Protein AF-A0A950NDI2-F1 (afdb_monomer_lite)

Radius of gyration: 28.46 Å; chains: 1; bounding box: 68×50×69 Å

Sequence (224 aa):
MPKLCHARAPTDPIEAAQIRNLAQSHHAPYDCKQRAQMIALSWEGLRTGEIACHLRCHPQTVRERLERFRTEGLDALTNRPGAGREARLTERERSQFIGLVVQTPPGRPVRQADGQLAAGGKLTLISDNLSSHKSRPIQAWLAKHPRVQQLFIPVKAAWLNLMELWWRLLRREAFAGQSFADTDEVSHAAADGTRRLNARAKPWVWGRPARTPRKRRRTFVYRL

Structure (mmCIF, N/CA/C/O backbone):
data_AF-A0A950NDI2-F1
#
_entry.id   AF-A0A950NDI2-F1
#
loop_
_atom_site.group_PDB
_atom_site.id
_atom_site.type_symbol
_atom_site.label_atom_id
_atom_site.label_alt_id
_atom_site.label_comp_id
_atom_site.label_asym_id
_atom_site.label_entity_id
_atom_site.label_seq_id
_atom_site.pdbx_PDB_ins_code
_atom_site.Cartn_x
_atom_site.Cartn_y
_atom_site.Cartn_z
_atom_site.occupancy
_atom_site.B_iso_or_equiv
_atom_site.auth_seq_id
_atom_site.auth_comp_id
_atom_site.auth_asym_id
_atom_site.auth_atom_id
_atom_site.pdbx_PDB_model_num
ATOM 1 N N . MET A 1 1 ? 9.486 16.082 -26.000 1.00 52.62 1 MET A N 1
ATOM 2 C CA . MET A 1 1 ? 9.338 14.620 -26.185 1.00 52.62 1 MET A CA 1
ATOM 3 C C . MET A 1 1 ? 10.404 14.135 -27.152 1.00 52.62 1 MET A C 1
ATOM 5 O O . MET A 1 1 ? 10.604 14.826 -28.149 1.00 52.62 1 MET A O 1
ATOM 9 N N . PRO A 1 2 ? 11.100 13.019 -26.881 1.00 59.75 2 PRO A N 1
ATOM 10 C CA . PRO A 1 2 ? 12.114 12.513 -27.801 1.00 59.75 2 PRO A CA 1
ATOM 11 C C . PRO A 1 2 ? 11.463 12.086 -29.128 1.00 59.75 2 PRO A C 1
ATOM 13 O O . PRO A 1 2 ? 10.516 11.301 -29.141 1.00 59.75 2 PRO A O 1
ATOM 16 N N . LYS A 1 3 ? 11.952 12.647 -30.244 1.00 64.75 3 LYS A N 1
ATOM 17 C CA . LYS A 1 3 ? 11.502 12.372 -31.627 1.00 64.75 3 LYS A CA 1
ATOM 18 C C . LYS A 1 3 ? 12.257 11.197 -32.274 1.00 64.75 3 LYS A C 1
ATOM 20 O O . LYS A 1 3 ? 12.258 11.056 -33.494 1.00 64.75 3 LYS A O 1
ATOM 25 N N . LEU A 1 4 ? 12.955 10.386 -31.484 1.00 63.34 4 LEU A N 1
ATOM 26 C CA . LEU A 1 4 ? 13.823 9.339 -32.009 1.00 63.34 4 LEU A CA 1
ATOM 27 C C . LEU A 1 4 ? 13.017 8.123 -32.476 1.00 63.34 4 LEU A C 1
ATOM 29 O O . LEU A 1 4 ? 12.145 7.623 -31.766 1.00 63.34 4 LEU A O 1
ATOM 33 N N . CYS A 1 5 ? 13.314 7.687 -33.701 1.00 72.31 5 CYS A N 1
ATOM 34 C CA . CYS A 1 5 ? 12.621 6.598 -34.388 1.00 72.31 5 CYS A CA 1
ATOM 35 C C . CYS A 1 5 ? 13.377 5.259 -34.297 1.00 72.31 5 CYS A C 1
ATOM 37 O O . CYS A 1 5 ? 12.742 4.217 -34.445 1.00 72.31 5 CYS A O 1
ATOM 39 N N . HIS A 1 6 ? 14.689 5.285 -34.008 1.00 84.06 6 HIS A N 1
ATOM 40 C CA . HIS A 1 6 ? 15.571 4.109 -34.002 1.00 84.06 6 HIS A CA 1
ATOM 41 C C . HIS A 1 6 ? 16.625 4.152 -32.879 1.00 84.06 6 HIS A C 1
ATOM 43 O O . HIS A 1 6 ? 17.000 5.231 -32.413 1.00 84.06 6 HIS A 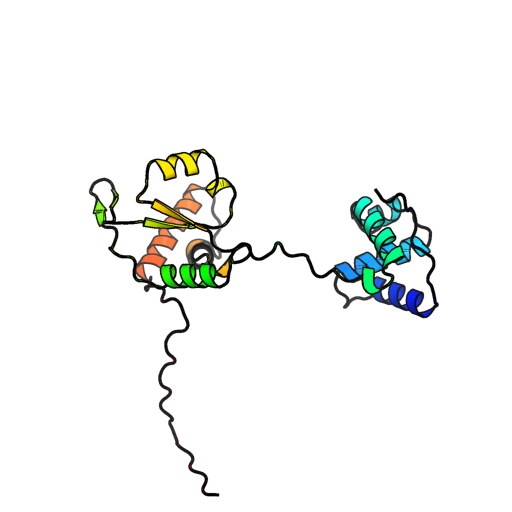O 1
ATOM 49 N N . ALA A 1 7 ? 17.108 2.979 -32.455 1.00 89.31 7 ALA A N 1
ATOM 50 C CA . ALA A 1 7 ? 18.275 2.830 -31.586 1.00 89.31 7 ALA A CA 1
ATOM 51 C C . ALA A 1 7 ? 19.547 3.344 -32.281 1.00 89.31 7 ALA A C 1
ATOM 53 O O . ALA A 1 7 ? 19.678 3.248 -33.501 1.00 89.31 7 ALA A O 1
ATOM 54 N N . ARG A 1 8 ? 20.524 3.830 -31.502 1.00 91.94 8 ARG A N 1
ATOM 55 C CA . ARG A 1 8 ? 21.884 4.049 -32.024 1.00 91.94 8 ARG A CA 1
ATOM 56 C C . ARG A 1 8 ? 22.495 2.726 -32.492 1.00 91.94 8 ARG A C 1
ATOM 58 O O . ARG A 1 8 ? 22.159 1.677 -31.943 1.00 91.94 8 ARG A O 1
ATOM 65 N N . ALA A 1 9 ? 23.422 2.783 -33.444 1.00 90.06 9 ALA A N 1
ATOM 66 C CA . ALA A 1 9 ? 24.217 1.617 -33.817 1.00 90.06 9 ALA A CA 1
ATOM 67 C C . ALA A 1 9 ? 25.005 1.076 -32.600 1.00 90.06 9 ALA A C 1
ATOM 69 O O . ALA A 1 9 ? 25.349 1.863 -31.704 1.00 90.06 9 ALA A O 1
ATOM 70 N N . PRO A 1 10 ? 25.264 -0.243 -32.539 1.00 90.81 10 PRO A N 1
ATOM 71 C CA . PRO A 1 10 ? 26.128 -0.814 -31.513 1.00 90.81 10 PRO A CA 1
ATOM 72 C C . PRO A 1 10 ? 27.532 -0.208 -31.613 1.00 90.81 10 PRO A C 1
ATOM 74 O O . PRO A 1 10 ? 28.041 -0.002 -32.715 1.00 90.81 10 PRO A O 1
ATOM 77 N N . THR A 1 11 ? 28.142 0.092 -30.468 1.00 90.81 11 THR A N 1
ATOM 78 C CA . THR A 1 11 ? 29.497 0.662 -30.411 1.00 90.81 11 THR A CA 1
ATOM 79 C C . THR A 1 11 ? 30.538 -0.389 -30.780 1.00 90.81 11 THR A C 1
ATOM 81 O O . THR A 1 11 ? 31.545 -0.076 -31.411 1.00 90.81 11 THR A O 1
ATOM 84 N N . ASP A 1 12 ? 30.281 -1.643 -30.408 1.00 91.50 12 ASP A N 1
ATOM 85 C CA . ASP A 1 12 ? 31.156 -2.773 -30.672 1.00 91.50 12 ASP A CA 1
ATOM 86 C C . ASP A 1 12 ? 30.350 -4.081 -30.867 1.00 91.50 12 ASP A C 1
ATOM 88 O O . ASP A 1 12 ? 29.146 -4.146 -30.574 1.00 91.50 12 ASP A O 1
ATOM 92 N N . PRO A 1 13 ? 30.990 -5.149 -31.379 1.00 91.88 13 PRO A N 1
ATOM 93 C CA . PRO A 1 13 ? 30.335 -6.444 -31.563 1.00 91.88 13 PRO A CA 1
ATOM 94 C C . PRO A 1 13 ? 29.888 -7.122 -30.256 1.00 91.88 13 PRO A C 1
ATOM 96 O O . PRO A 1 13 ? 28.983 -7.959 -30.287 1.00 91.88 13 PRO A O 1
ATOM 99 N N . ILE A 1 14 ? 30.498 -6.782 -29.117 1.00 92.31 14 ILE A N 1
ATOM 100 C CA . ILE A 1 14 ? 30.194 -7.377 -27.809 1.00 92.31 14 ILE A CA 1
ATOM 101 C C . ILE A 1 14 ? 28.856 -6.836 -27.297 1.00 92.31 14 ILE A C 1
ATOM 103 O O . ILE A 1 14 ? 27.995 -7.624 -26.909 1.00 92.31 14 ILE A O 1
ATOM 107 N N . GLU A 1 15 ? 28.630 -5.524 -27.377 1.00 91.00 15 GLU A N 1
ATOM 108 C CA . GLU A 1 15 ? 27.366 -4.862 -27.046 1.00 91.00 15 GLU A CA 1
ATOM 109 C C . GLU A 1 15 ? 26.219 -5.442 -27.884 1.00 91.00 15 GLU A C 1
ATOM 111 O O . GLU A 1 15 ? 25.152 -5.775 -27.358 1.00 91.00 15 GLU A O 1
ATOM 116 N N . ALA A 1 16 ? 26.455 -5.632 -29.188 1.00 92.38 16 ALA A N 1
ATOM 117 C CA . ALA A 1 16 ? 25.478 -6.239 -30.083 1.00 92.38 16 ALA A CA 1
ATOM 118 C C . ALA A 1 16 ? 25.115 -7.673 -29.656 1.00 92.38 16 ALA A C 1
ATOM 120 O O . ALA A 1 16 ? 23.934 -8.032 -29.613 1.00 92.38 16 ALA A O 1
ATOM 121 N N . ALA A 1 17 ? 26.117 -8.486 -29.305 1.00 93.25 17 ALA A N 1
ATOM 122 C CA . ALA A 1 17 ? 25.909 -9.847 -28.821 1.00 93.25 17 ALA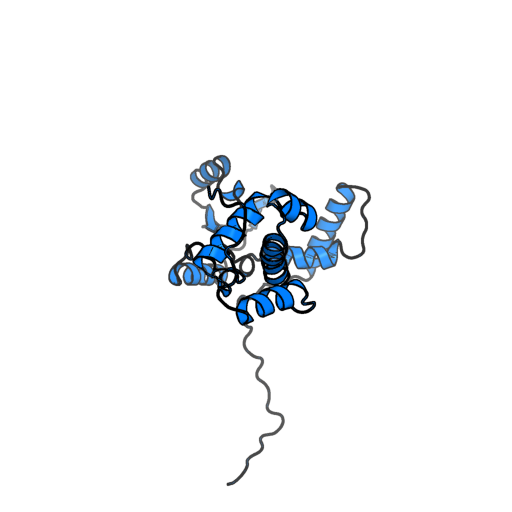 A CA 1
ATOM 123 C C . ALA A 1 17 ? 25.172 -9.871 -27.471 1.00 93.25 17 ALA A C 1
ATOM 125 O O . ALA A 1 17 ? 24.242 -10.657 -27.293 1.00 93.25 17 ALA A O 1
ATOM 126 N N . GLN A 1 18 ? 25.524 -8.983 -26.539 1.00 93.56 18 GLN A N 1
ATOM 127 C CA . GLN A 1 18 ? 24.890 -8.890 -25.223 1.00 93.56 18 GLN A CA 1
ATOM 128 C C . GLN A 1 18 ? 23.403 -8.536 -25.321 1.00 93.56 18 GLN A C 1
ATOM 130 O O . GLN A 1 18 ? 22.582 -9.188 -24.674 1.00 93.56 18 GLN A O 1
ATOM 135 N N . ILE A 1 19 ? 23.032 -7.566 -26.164 1.00 95.25 19 ILE A N 1
ATOM 136 C CA . ILE A 1 19 ? 21.625 -7.206 -26.392 1.00 95.25 19 ILE A CA 1
ATOM 137 C C . ILE A 1 19 ? 20.844 -8.374 -26.999 1.00 95.25 19 ILE A C 1
ATOM 139 O O . ILE A 1 19 ? 19.761 -8.695 -26.507 1.00 95.25 19 ILE A O 1
ATOM 143 N N . ARG A 1 20 ? 21.383 -9.044 -28.026 1.00 95.19 20 ARG A N 1
ATOM 144 C CA . ARG A 1 20 ? 20.705 -10.185 -28.670 1.00 95.19 20 ARG A CA 1
ATOM 145 C C . ARG A 1 20 ? 20.531 -11.361 -27.709 1.00 95.19 20 ARG A C 1
ATOM 147 O O . ARG A 1 20 ? 19.426 -11.887 -27.587 1.00 95.19 20 ARG A O 1
ATOM 154 N N . ASN A 1 21 ? 21.579 -11.709 -26.963 1.00 94.19 21 ASN A N 1
ATOM 155 C CA . ASN A 1 21 ? 21.525 -12.765 -25.952 1.00 94.19 21 ASN A CA 1
ATOM 156 C C . ASN A 1 21 ? 20.497 -12.439 -24.860 1.00 94.19 21 ASN A C 1
ATOM 158 O O . ASN A 1 21 ? 19.712 -13.299 -24.463 1.00 94.19 21 ASN A O 1
ATOM 162 N N . LEU A 1 22 ? 20.449 -11.186 -24.393 1.00 93.06 22 LEU A N 1
ATOM 163 C CA . LEU A 1 22 ? 19.487 -10.767 -23.376 1.00 93.06 22 LEU A CA 1
ATOM 164 C C . LEU A 1 22 ? 18.045 -10.755 -23.906 1.00 93.06 22 LEU A C 1
ATOM 166 O O . LEU A 1 22 ? 17.134 -11.165 -23.188 1.00 93.06 22 LEU A O 1
ATOM 170 N N . ALA A 1 23 ? 17.836 -10.341 -25.158 1.00 93.69 23 ALA A N 1
ATOM 171 C CA . ALA A 1 23 ? 16.528 -10.338 -25.814 1.00 93.69 23 ALA A CA 1
ATOM 172 C C . ALA A 1 23 ? 15.947 -11.755 -25.986 1.00 93.69 23 ALA A C 1
ATOM 174 O O . ALA A 1 23 ? 14.728 -11.935 -25.912 1.00 93.69 23 ALA A O 1
ATOM 175 N N . GLN A 1 24 ? 16.810 -12.758 -26.170 1.00 93.75 24 GLN A N 1
ATOM 176 C CA . GLN A 1 24 ? 16.433 -14.169 -26.314 1.00 93.75 24 GLN A CA 1
ATOM 177 C C . GLN A 1 24 ? 16.428 -14.944 -24.986 1.00 93.75 24 GLN A C 1
ATOM 179 O O . GLN A 1 24 ? 15.855 -16.027 -24.907 1.00 93.75 24 GLN A O 1
ATOM 184 N N . SER A 1 25 ? 17.007 -14.389 -23.918 1.00 92.44 25 SER A N 1
ATOM 185 C CA . SER A 1 25 ? 17.159 -15.082 -22.636 1.00 92.44 25 SER A CA 1
ATOM 186 C C . SER A 1 25 ? 15.826 -15.539 -22.027 1.00 92.44 25 SER A C 1
ATOM 188 O O . SER A 1 25 ? 14.828 -14.813 -22.023 1.00 92.44 25 SER A O 1
ATOM 190 N N . HIS A 1 26 ? 15.815 -16.745 -21.457 1.00 85.94 26 HIS A N 1
ATOM 191 C CA . HIS A 1 26 ? 14.687 -17.285 -20.688 1.00 85.94 26 HIS A CA 1
ATOM 192 C C . HIS A 1 26 ? 14.791 -17.012 -19.181 1.00 85.94 26 HIS A C 1
ATOM 194 O O . HIS A 1 26 ? 13.780 -17.067 -18.486 1.00 85.94 26 HIS A O 1
ATOM 200 N N . HIS A 1 27 ? 15.988 -16.691 -18.680 1.00 86.81 27 HIS A N 1
ATOM 201 C CA . HIS A 1 27 ? 16.260 -16.512 -17.247 1.00 86.81 27 HIS A CA 1
ATOM 202 C C . HIS A 1 27 ? 16.436 -15.046 -16.833 1.00 86.81 27 HIS A C 1
ATOM 204 O O . HIS A 1 27 ? 16.529 -14.744 -15.644 1.00 86.81 27 HIS A O 1
ATOM 210 N N . ALA A 1 28 ? 16.491 -14.123 -17.794 1.00 83.81 28 ALA A N 1
ATOM 211 C CA . ALA A 1 28 ? 16.598 -12.701 -17.506 1.00 83.81 28 ALA A CA 1
ATOM 212 C C . ALA A 1 28 ? 15.286 -12.127 -16.935 1.00 83.81 28 ALA A C 1
ATOM 214 O O . ALA A 1 28 ? 14.200 -12.563 -17.330 1.00 83.81 28 ALA A O 1
ATOM 215 N N . PRO A 1 29 ? 15.355 -11.100 -16.064 1.00 86.31 29 PRO A N 1
ATOM 216 C CA . PRO A 1 29 ? 14.175 -10.357 -15.637 1.00 86.31 29 PRO A CA 1
ATOM 217 C C . PRO A 1 29 ? 13.383 -9.832 -16.839 1.00 86.31 29 PRO A C 1
ATOM 219 O O . PRO A 1 29 ? 13.970 -9.282 -17.776 1.00 86.31 29 PRO A O 1
ATOM 222 N N . TYR A 1 30 ? 12.055 -9.960 -16.783 1.00 87.38 30 TYR A N 1
ATOM 223 C CA . TYR A 1 30 ? 11.149 -9.597 -17.879 1.00 87.38 30 TYR A CA 1
ATOM 224 C C . TYR A 1 30 ? 11.411 -8.186 -18.421 1.00 87.38 30 TYR A C 1
ATOM 226 O O . TYR A 1 30 ? 11.573 -8.010 -19.624 1.00 87.38 30 TYR A O 1
ATOM 234 N N . ASP A 1 31 ? 11.544 -7.198 -17.534 1.00 88.56 31 ASP A N 1
ATOM 235 C CA . ASP A 1 31 ? 11.804 -5.804 -17.903 1.00 88.56 31 ASP A CA 1
ATOM 236 C C . ASP A 1 31 ? 13.097 -5.632 -18.711 1.00 88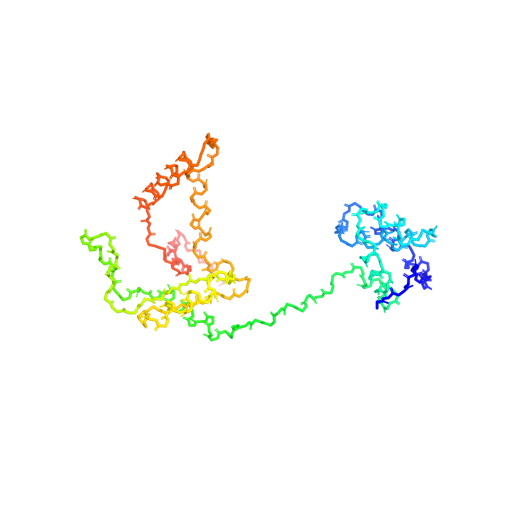.56 31 ASP A C 1
ATOM 238 O O . ASP A 1 31 ? 13.122 -4.901 -19.700 1.00 88.56 31 ASP A O 1
ATOM 242 N N . CYS A 1 32 ? 14.177 -6.294 -18.289 1.00 90.56 32 CYS A N 1
ATOM 243 C CA . CYS A 1 32 ? 15.474 -6.223 -18.960 1.00 90.56 32 CYS A CA 1
ATOM 244 C C . CYS A 1 32 ? 15.401 -6.880 -20.342 1.00 90.56 32 CYS A C 1
ATOM 246 O O . CYS A 1 32 ? 15.873 -6.304 -21.322 1.00 90.56 32 CYS A O 1
ATOM 248 N N . LYS A 1 33 ? 14.745 -8.044 -20.429 1.00 94.25 33 LYS A N 1
ATOM 249 C CA . LYS A 1 33 ? 14.496 -8.749 -21.690 1.00 94.25 33 LYS A CA 1
ATOM 250 C C . LYS A 1 33 ? 13.662 -7.902 -22.648 1.00 94.25 33 LYS A C 1
ATOM 252 O O . LYS A 1 33 ? 14.062 -7.706 -23.790 1.00 94.25 33 LYS A O 1
ATOM 257 N N . GLN A 1 34 ? 12.542 -7.354 -22.182 1.00 94.06 34 GLN A N 1
ATOM 258 C CA . GLN A 1 34 ? 11.631 -6.565 -23.011 1.00 94.06 34 GLN A CA 1
ATOM 259 C C . GLN A 1 34 ? 12.318 -5.297 -23.547 1.00 94.06 34 GLN A C 1
ATOM 261 O O . GLN A 1 34 ? 12.119 -4.923 -24.699 1.00 94.06 34 GLN A O 1
ATOM 266 N N . ARG A 1 35 ? 13.190 -4.661 -22.751 1.00 95.31 35 ARG A N 1
ATOM 267 C CA . ARG A 1 35 ? 14.011 -3.517 -23.196 1.00 95.31 35 ARG A CA 1
ATOM 268 C C . ARG A 1 35 ? 15.052 -3.918 -24.235 1.00 95.31 35 ARG A C 1
ATOM 270 O O . ARG A 1 35 ? 15.223 -3.199 -25.214 1.00 95.31 35 ARG A O 1
ATOM 277 N N . ALA A 1 36 ? 15.712 -5.059 -24.048 1.00 96.06 36 ALA A N 1
ATOM 278 C CA . ALA A 1 36 ? 16.660 -5.586 -25.025 1.00 96.06 36 ALA A CA 1
ATOM 279 C C . ALA A 1 36 ? 15.970 -5.927 -26.355 1.00 96.06 36 ALA A C 1
ATOM 281 O O . ALA A 1 36 ? 16.495 -5.599 -27.415 1.00 96.06 36 ALA A O 1
ATOM 282 N N . GLN A 1 37 ? 14.756 -6.487 -26.309 1.00 97.06 37 GLN A N 1
ATOM 283 C CA . GLN A 1 37 ? 13.939 -6.747 -27.497 1.00 97.06 37 GLN A CA 1
ATOM 284 C C . GLN A 1 37 ? 13.596 -5.460 -28.259 1.00 97.06 37 GLN A C 1
ATOM 286 O O . GLN A 1 37 ? 13.679 -5.449 -29.482 1.00 97.06 37 GLN A O 1
ATOM 291 N N . MET A 1 38 ? 13.277 -4.358 -27.566 1.00 96.56 38 MET A N 1
ATOM 292 C CA . MET A 1 38 ? 13.035 -3.065 -28.227 1.00 96.56 38 MET A CA 1
ATOM 293 C C . MET A 1 38 ? 14.250 -2.594 -29.036 1.00 96.56 38 MET A C 1
ATOM 295 O O . MET A 1 38 ? 14.087 -2.080 -30.139 1.00 96.56 38 MET A O 1
ATOM 299 N N . ILE A 1 39 ? 15.460 -2.763 -28.495 1.00 96.25 39 ILE A N 1
ATOM 300 C CA . ILE A 1 39 ? 16.705 -2.350 -29.158 1.00 96.25 39 ILE A CA 1
ATOM 301 C C . ILE A 1 39 ? 17.025 -3.290 -30.324 1.00 96.25 39 ILE A C 1
ATOM 303 O O . ILE A 1 39 ? 17.306 -2.812 -31.419 1.00 96.25 39 ILE A O 1
ATOM 307 N N . ALA A 1 40 ? 16.918 -4.607 -30.116 1.00 96.31 40 ALA A N 1
ATOM 308 C CA . ALA A 1 40 ? 17.178 -5.613 -31.145 1.00 96.31 40 ALA A CA 1
ATOM 309 C C . ALA A 1 40 ? 16.256 -5.443 -32.364 1.00 96.31 40 ALA A C 1
ATOM 311 O O . ALA A 1 40 ? 16.747 -5.312 -33.481 1.00 96.31 40 ALA A O 1
ATOM 312 N N . LEU A 1 41 ? 14.942 -5.317 -32.143 1.00 96.31 41 LEU A N 1
ATOM 313 C CA . LEU A 1 41 ? 13.969 -5.072 -33.215 1.00 96.31 41 LEU A CA 1
ATOM 314 C C . LEU A 1 41 ? 14.224 -3.732 -33.923 1.00 96.31 41 LEU A C 1
ATOM 316 O O . LEU A 1 41 ? 13.998 -3.596 -35.122 1.00 96.31 41 LEU A O 1
ATOM 320 N N . SER A 1 42 ? 14.729 -2.730 -33.199 1.00 95.56 42 SER A N 1
ATOM 321 C CA . SER A 1 42 ? 15.108 -1.457 -33.809 1.00 95.56 42 SER A CA 1
ATOM 322 C C . SER A 1 42 ? 16.338 -1.578 -34.715 1.00 95.56 42 SER A C 1
ATOM 324 O O . SER A 1 42 ? 16.369 -0.932 -35.761 1.00 95.56 42 SER A O 1
ATOM 326 N N . TRP A 1 43 ? 17.317 -2.418 -34.361 1.00 95.19 43 TRP A N 1
ATOM 327 C CA . TRP A 1 43 ? 18.463 -2.746 -35.222 1.00 95.19 43 TRP A CA 1
ATOM 328 C C . TRP A 1 43 ? 18.086 -3.605 -36.432 1.00 95.19 43 TRP A C 1
ATOM 330 O O . TRP A 1 43 ? 18.755 -3.527 -37.457 1.00 95.19 43 TRP A O 1
ATOM 340 N N . GLU A 1 44 ? 17.002 -4.373 -36.338 1.00 93.12 44 GLU A N 1
ATOM 341 C CA . GLU A 1 44 ? 16.391 -5.090 -37.467 1.00 93.12 44 GLU A CA 1
ATOM 342 C C . GLU A 1 44 ? 15.603 -4.157 -38.407 1.00 93.12 44 GLU A C 1
ATOM 344 O O . GLU A 1 44 ? 15.105 -4.590 -39.443 1.00 93.12 44 GLU A O 1
ATOM 349 N N . GLY A 1 45 ? 15.514 -2.863 -38.079 1.00 92.12 45 GLY A N 1
ATOM 350 C CA . GLY A 1 45 ? 14.912 -1.837 -38.929 1.00 92.12 45 GLY A CA 1
ATOM 351 C C . GLY A 1 45 ? 13.442 -1.541 -38.636 1.00 92.12 45 GLY A C 1
ATOM 352 O O . GLY A 1 45 ? 12.863 -0.677 -39.298 1.00 92.12 45 GLY A O 1
ATOM 353 N N . LEU A 1 46 ? 12.837 -2.183 -37.630 1.00 94.12 46 LEU A N 1
ATOM 354 C CA . LEU A 1 46 ? 11.446 -1.913 -37.272 1.00 94.12 46 LEU A CA 1
ATOM 355 C C . LEU A 1 46 ? 11.295 -0.496 -36.705 1.00 94.12 46 LEU A C 1
ATOM 357 O O . LEU A 1 46 ? 12.120 0.006 -35.931 1.00 94.12 46 LEU A O 1
ATOM 361 N N . ARG A 1 47 ? 10.186 0.149 -37.064 1.00 92.44 47 ARG A N 1
ATOM 362 C CA . ARG A 1 47 ? 9.787 1.458 -36.548 1.00 92.44 47 ARG A CA 1
ATOM 363 C C . ARG A 1 47 ? 9.162 1.309 -35.168 1.00 92.44 47 ARG A C 1
ATOM 365 O O . ARG A 1 47 ? 8.566 0.291 -34.826 1.00 92.44 47 ARG A O 1
ATOM 372 N N . THR A 1 48 ? 9.195 2.385 -34.385 1.00 92.81 48 THR A N 1
ATOM 373 C CA . THR A 1 48 ? 8.640 2.433 -33.020 1.00 92.81 48 THR A CA 1
ATOM 374 C C . THR A 1 48 ? 7.227 1.841 -32.898 1.00 92.81 48 THR A C 1
ATOM 376 O O . THR A 1 48 ? 6.943 1.148 -31.926 1.00 92.81 48 THR A O 1
ATOM 379 N N . GLY A 1 49 ? 6.335 2.114 -33.860 1.00 92.56 49 GLY A N 1
ATOM 380 C CA . GLY A 1 49 ? 4.961 1.595 -33.848 1.00 92.56 49 GLY A CA 1
ATOM 381 C C . GLY A 1 49 ? 4.881 0.081 -34.065 1.00 92.56 49 GLY A C 1
ATOM 382 O O . GLY A 1 49 ? 4.096 -0.590 -33.400 1.00 92.56 49 GLY A O 1
ATOM 383 N N . GLU A 1 50 ? 5.734 -0.460 -34.931 1.00 94.25 50 GLU A N 1
ATOM 384 C CA . GLU A 1 50 ? 5.819 -1.895 -35.223 1.00 94.25 50 GLU A CA 1
ATOM 385 C C . GLU A 1 50 ? 6.395 -2.648 -34.022 1.00 94.25 50 GLU A C 1
ATOM 387 O O . GLU A 1 50 ? 5.822 -3.642 -33.585 1.00 94.25 50 GLU A O 1
ATOM 392 N N . ILE A 1 51 ? 7.454 -2.105 -33.408 1.00 95.81 51 ILE A N 1
ATOM 393 C CA . ILE A 1 51 ? 8.039 -2.627 -32.163 1.00 95.81 51 ILE A CA 1
ATOM 394 C C . ILE A 1 51 ? 6.995 -2.637 -31.039 1.00 95.81 51 ILE A C 1
ATOM 396 O O . ILE A 1 51 ? 6.854 -3.625 -30.320 1.00 95.81 51 ILE A O 1
ATOM 400 N N . ALA A 1 52 ? 6.247 -1.542 -30.883 1.00 95.94 52 ALA A N 1
ATOM 401 C CA . ALA A 1 52 ? 5.214 -1.416 -29.860 1.00 95.94 52 ALA A CA 1
ATOM 402 C C . ALA A 1 52 ? 4.087 -2.443 -30.048 1.00 95.94 52 ALA A C 1
ATOM 404 O O . ALA A 1 52 ? 3.667 -3.070 -29.073 1.00 95.94 52 ALA A O 1
ATOM 405 N N . CYS A 1 53 ? 3.649 -2.656 -31.294 1.00 96.56 53 CYS A N 1
ATOM 406 C CA . CYS A 1 53 ? 2.673 -3.684 -31.648 1.00 96.56 53 CYS A CA 1
ATOM 407 C C . CYS A 1 53 ? 3.209 -5.091 -31.337 1.00 96.56 53 CYS A C 1
ATOM 409 O O . CYS A 1 53 ? 2.553 -5.864 -30.638 1.00 96.56 53 CYS A O 1
ATOM 411 N N . HIS A 1 54 ? 4.442 -5.385 -31.762 1.00 95.62 54 HIS A N 1
ATOM 412 C CA . HIS A 1 54 ? 5.095 -6.678 -31.556 1.00 95.62 54 HIS A CA 1
ATOM 413 C C . HIS A 1 54 ? 5.245 -7.027 -30.067 1.00 95.62 54 HIS A C 1
ATOM 415 O O . HIS A 1 54 ? 4.949 -8.144 -29.647 1.00 95.62 54 HIS A O 1
ATOM 421 N N . LEU A 1 55 ? 5.645 -6.052 -29.244 1.00 94.69 55 LEU A N 1
ATOM 422 C CA . LEU A 1 55 ? 5.875 -6.229 -27.805 1.00 94.69 55 LEU A CA 1
ATOM 423 C C . LEU A 1 55 ? 4.656 -5.907 -26.932 1.00 94.69 55 LEU A C 1
ATOM 425 O O . LEU A 1 55 ? 4.775 -5.911 -25.704 1.00 94.69 55 LEU A O 1
ATOM 429 N N . ARG A 1 56 ? 3.504 -5.607 -27.548 1.00 95.19 56 ARG A N 1
ATOM 430 C CA . ARG A 1 56 ? 2.246 -5.226 -26.884 1.00 95.19 56 ARG A CA 1
ATOM 431 C C . ARG A 1 56 ? 2.437 -4.158 -25.799 1.00 95.19 56 ARG A C 1
ATOM 433 O O . ARG A 1 56 ? 1.943 -4.293 -24.681 1.00 95.19 56 ARG A O 1
ATOM 440 N N . CYS A 1 57 ? 3.170 -3.095 -26.117 1.00 93.31 57 CYS A N 1
ATOM 441 C CA . CYS A 1 57 ? 3.379 -1.961 -25.216 1.00 93.31 57 CYS A CA 1
ATOM 442 C C . CYS A 1 57 ? 3.031 -0.629 -25.892 1.00 93.31 57 CYS A C 1
ATOM 444 O O . CYS A 1 57 ? 2.776 -0.564 -27.092 1.00 93.31 57 CYS A O 1
ATOM 446 N N . HIS A 1 58 ? 2.986 0.456 -25.118 1.00 94.38 58 HIS A N 1
ATOM 447 C CA . HIS A 1 58 ? 2.666 1.771 -25.666 1.00 94.38 58 HIS A CA 1
ATOM 448 C C . HIS A 1 58 ? 3.861 2.336 -26.469 1.00 94.38 58 HIS A C 1
ATOM 450 O O . HIS A 1 58 ? 4.994 2.275 -25.981 1.00 94.38 58 HIS A O 1
ATOM 456 N N . PRO A 1 59 ? 3.659 2.970 -27.645 1.00 92.00 59 PRO A N 1
ATOM 457 C CA . PRO A 1 59 ? 4.756 3.506 -28.461 1.00 92.00 59 PRO A CA 1
ATOM 458 C C . PRO A 1 59 ? 5.670 4.492 -27.727 1.00 92.00 59 PRO A C 1
ATOM 460 O O . PRO A 1 59 ? 6.863 4.566 -28.009 1.00 92.00 59 PRO A O 1
ATOM 463 N N . GLN A 1 60 ? 5.134 5.243 -26.759 1.00 91.31 60 GLN A N 1
ATOM 464 C CA . GLN A 1 60 ? 5.942 6.145 -25.933 1.00 91.31 60 GLN A CA 1
ATOM 465 C C . GLN A 1 60 ? 6.991 5.395 -25.103 1.00 91.31 60 GLN A C 1
ATOM 467 O O . GLN A 1 60 ? 8.117 5.871 -24.997 1.00 91.31 60 GLN A O 1
ATOM 472 N N . THR A 1 61 ? 6.662 4.208 -24.588 1.00 91.94 61 THR A N 1
ATOM 473 C CA . THR A 1 61 ? 7.609 3.373 -23.843 1.00 91.94 61 THR A CA 1
ATOM 474 C C . THR A 1 61 ? 8.796 2.996 -24.722 1.00 91.94 61 THR A C 1
ATOM 476 O O . THR A 1 61 ? 9.934 3.122 -24.285 1.00 91.94 61 THR A O 1
ATOM 479 N N . VAL A 1 62 ? 8.555 2.616 -25.980 1.00 94.06 62 VAL A N 1
ATOM 480 C CA . VAL A 1 62 ? 9.632 2.310 -26.933 1.00 94.06 62 VAL A CA 1
ATOM 481 C C . VAL A 1 62 ? 10.515 3.541 -27.162 1.00 94.06 62 VAL A C 1
ATOM 483 O O . VAL A 1 62 ? 11.729 3.441 -27.014 1.00 94.06 62 VAL A O 1
ATOM 486 N N . ARG A 1 63 ? 9.934 4.723 -27.426 1.00 93.69 63 ARG A N 1
ATOM 487 C CA . ARG A 1 63 ? 10.714 5.967 -27.629 1.00 93.69 63 ARG A CA 1
ATOM 488 C C . ARG A 1 63 ? 11.597 6.307 -26.431 1.00 93.69 63 ARG A C 1
ATOM 490 O O . ARG A 1 63 ? 12.770 6.616 -26.604 1.00 93.69 63 ARG A O 1
ATOM 497 N N . GLU A 1 64 ? 11.043 6.236 -25.224 1.00 91.75 64 GLU A N 1
ATOM 498 C CA . GLU A 1 64 ? 11.778 6.516 -23.986 1.00 91.75 64 GLU A CA 1
ATOM 499 C C . GLU A 1 64 ? 12.937 5.536 -23.778 1.00 91.75 64 GLU A C 1
ATOM 501 O O . GLU A 1 64 ? 14.013 5.939 -23.339 1.00 91.75 64 GLU A O 1
ATOM 506 N N . ARG A 1 65 ? 12.748 4.254 -24.114 1.00 92.94 65 ARG A N 1
ATOM 507 C CA . ARG A 1 65 ? 13.801 3.241 -23.979 1.00 92.94 65 ARG A CA 1
ATOM 508 C C . ARG A 1 65 ? 14.884 3.366 -25.041 1.00 92.94 65 ARG A C 1
ATOM 510 O O . ARG A 1 65 ? 16.052 3.245 -24.685 1.00 92.94 65 ARG A O 1
ATOM 517 N N . LEU A 1 66 ? 14.527 3.668 -26.289 1.00 93.75 66 LEU A N 1
ATOM 518 C CA . LEU A 1 66 ? 15.500 3.924 -27.354 1.00 93.75 66 LEU A CA 1
ATOM 519 C C . LEU A 1 66 ? 16.340 5.176 -27.061 1.00 93.75 66 LEU A C 1
ATOM 521 O O . LEU A 1 66 ? 17.562 5.131 -27.195 1.00 93.75 66 LEU A O 1
ATOM 525 N N . GLU A 1 67 ? 15.715 6.261 -26.589 1.00 91.75 67 GLU A N 1
ATOM 526 C CA . GLU A 1 67 ? 16.442 7.463 -26.154 1.00 91.75 67 GLU A CA 1
ATOM 527 C C . GLU A 1 67 ? 17.394 7.143 -25.001 1.00 91.75 67 GLU A C 1
ATOM 529 O O . GLU A 1 67 ? 18.558 7.529 -25.023 1.00 91.75 67 GLU A O 1
ATOM 534 N N . ARG A 1 68 ? 16.921 6.390 -24.004 1.00 91.19 68 ARG A N 1
ATOM 535 C CA . ARG A 1 68 ? 17.744 6.033 -22.850 1.00 91.19 68 ARG A CA 1
ATOM 536 C C . ARG A 1 68 ? 18.935 5.156 -23.239 1.00 91.19 68 ARG A C 1
ATOM 538 O O . ARG A 1 68 ? 20.031 5.373 -22.737 1.00 91.19 68 ARG A O 1
ATOM 545 N N . PHE A 1 69 ? 18.742 4.194 -24.140 1.00 93.12 69 PHE A N 1
ATOM 546 C CA . PHE A 1 69 ? 19.834 3.371 -24.667 1.00 93.12 69 PHE A CA 1
ATOM 547 C C . PHE A 1 69 ? 20.870 4.211 -25.425 1.00 93.12 69 PHE A C 1
ATOM 549 O O . PHE A 1 69 ? 22.068 3.960 -25.323 1.00 93.12 69 PHE A O 1
ATOM 556 N N . ARG A 1 70 ? 20.435 5.262 -26.130 1.00 90.19 70 ARG A N 1
ATOM 557 C CA . ARG A 1 70 ? 21.348 6.194 -26.801 1.00 90.19 70 ARG A CA 1
ATOM 558 C C . ARG A 1 70 ? 22.296 6.887 -25.820 1.00 90.19 70 ARG A C 1
ATOM 560 O O . ARG A 1 70 ? 23.457 7.076 -26.163 1.00 90.19 70 ARG A O 1
ATOM 567 N N . THR A 1 71 ? 21.809 7.258 -24.635 1.00 87.88 71 THR A N 1
ATOM 568 C CA . THR A 1 71 ? 22.588 8.003 -23.633 1.00 87.88 71 THR A CA 1
ATOM 569 C C . THR A 1 71 ? 23.354 7.117 -22.652 1.00 87.88 71 THR A C 1
ATOM 571 O O . THR A 1 71 ? 24.437 7.494 -22.228 1.00 87.88 71 THR A O 1
ATOM 574 N N . GLU A 1 72 ? 22.788 5.974 -22.257 1.00 89.88 72 GLU A N 1
ATOM 575 C CA . GLU A 1 72 ? 23.311 5.116 -21.177 1.00 89.88 72 GLU A CA 1
ATOM 576 C C . GLU A 1 72 ? 23.839 3.756 -21.674 1.00 89.88 72 GLU A C 1
ATOM 578 O O . GLU A 1 72 ? 24.388 2.994 -20.885 1.00 89.88 72 GLU A O 1
ATOM 583 N N . GLY A 1 73 ? 23.660 3.402 -22.952 1.00 90.88 73 GLY A N 1
ATOM 584 C CA . GLY A 1 73 ? 24.071 2.096 -23.478 1.00 90.88 73 GLY A CA 1
ATOM 585 C C . GLY A 1 73 ? 23.425 0.933 -22.717 1.00 90.88 73 GLY A C 1
ATOM 586 O O . GLY A 1 73 ? 22.230 0.959 -22.414 1.00 90.88 73 GLY A O 1
ATOM 587 N N . LEU A 1 74 ? 24.207 -0.094 -22.385 1.00 89.62 74 LEU A N 1
ATOM 588 C CA . LEU A 1 74 ? 23.730 -1.294 -21.683 1.00 89.62 74 LEU A CA 1
ATOM 589 C C . LEU A 1 74 ? 23.137 -1.004 -20.296 1.00 89.62 74 LEU A C 1
ATOM 591 O O . LEU A 1 74 ? 22.187 -1.678 -19.885 1.00 89.62 74 LEU A O 1
ATOM 595 N N . ASP A 1 75 ? 23.603 0.040 -19.606 1.00 88.38 75 ASP A N 1
ATOM 596 C CA . ASP A 1 75 ? 23.065 0.426 -18.296 1.00 88.38 75 ASP A CA 1
ATOM 597 C C . ASP A 1 75 ? 21.586 0.841 -18.389 1.00 88.38 75 ASP A C 1
ATOM 599 O O . ASP A 1 75 ? 20.809 0.654 -17.443 1.00 88.38 75 ASP A O 1
ATOM 603 N N . ALA A 1 76 ? 21.141 1.291 -19.572 1.00 87.56 76 ALA A N 1
ATOM 604 C CA . ALA A 1 76 ? 19.752 1.651 -19.854 1.00 87.56 76 ALA A CA 1
ATOM 605 C C . ALA A 1 76 ? 18.760 0.490 -19.668 1.00 87.56 76 ALA A C 1
ATOM 607 O O . ALA A 1 76 ? 17.554 0.725 -19.483 1.00 87.56 76 ALA A O 1
ATOM 608 N N . LEU A 1 77 ? 19.244 -0.754 -19.737 1.00 88.69 77 LEU A N 1
ATOM 609 C CA . LEU A 1 77 ? 18.436 -1.966 -19.609 1.00 88.69 77 LEU A CA 1
ATOM 610 C C . LEU A 1 77 ? 17.986 -2.182 -18.165 1.00 88.69 77 LEU A C 1
ATOM 612 O O . LEU A 1 77 ? 16.886 -2.684 -17.924 1.00 88.69 77 LEU A O 1
ATOM 616 N N . THR A 1 78 ? 18.776 -1.727 -17.195 1.00 85.44 78 THR A N 1
ATOM 617 C CA . THR A 1 78 ? 18.454 -1.858 -15.773 1.00 85.44 78 THR A CA 1
ATOM 618 C C . THR A 1 78 ? 17.493 -0.765 -15.310 1.00 85.44 78 THR A C 1
ATOM 620 O O . THR A 1 78 ? 17.390 0.320 -15.894 1.00 85.44 78 THR A O 1
ATOM 623 N N . ASN A 1 79 ? 16.714 -1.047 -14.264 1.00 79.12 79 ASN A N 1
ATOM 624 C CA . ASN A 1 79 ? 15.925 -0.006 -13.611 1.00 79.12 79 ASN A CA 1
ATOM 625 C C . ASN A 1 79 ? 16.877 1.000 -12.966 1.00 79.12 79 ASN A C 1
ATOM 627 O O . ASN A 1 79 ? 17.742 0.596 -12.193 1.00 79.12 79 ASN A O 1
ATOM 631 N N . ARG A 1 80 ? 16.695 2.303 -13.240 1.00 72.81 80 ARG A N 1
ATOM 632 C CA . ARG A 1 80 ? 17.360 3.318 -12.416 1.00 72.81 80 ARG A CA 1
ATOM 633 C C . ARG A 1 80 ? 16.956 3.065 -10.960 1.00 72.81 80 ARG A C 1
ATOM 635 O O . ARG A 1 80 ? 15.780 2.744 -10.734 1.00 72.81 80 ARG A O 1
ATOM 642 N N . PRO A 1 81 ? 17.873 3.212 -9.988 1.00 65.75 81 PRO A N 1
ATOM 643 C CA . PRO A 1 81 ? 17.471 3.260 -8.593 1.00 65.75 81 PRO A CA 1
ATOM 644 C C . PRO A 1 81 ? 16.378 4.319 -8.498 1.00 65.75 81 PRO A C 1
ATOM 646 O O . PRO A 1 81 ? 16.566 5.467 -8.904 1.00 65.75 81 PRO A O 1
ATOM 649 N N . GLY A 1 82 ? 15.180 3.892 -8.102 1.00 53.78 82 GLY A N 1
ATOM 650 C CA . GLY A 1 82 ? 14.059 4.807 -8.038 1.00 53.78 82 GLY A CA 1
ATOM 651 C C . GLY A 1 82 ? 14.445 5.944 -7.105 1.00 53.78 82 GLY A C 1
ATOM 652 O O . GLY A 1 82 ? 14.868 5.680 -5.979 1.00 53.78 82 GLY A O 1
ATOM 653 N N . ALA A 1 83 ? 14.257 7.190 -7.541 1.00 49.03 83 ALA A N 1
ATOM 654 C CA . ALA A 1 83 ? 14.101 8.302 -6.618 1.00 49.03 83 ALA A CA 1
ATOM 655 C C . ALA A 1 83 ? 12.800 8.036 -5.851 1.00 49.03 83 ALA A C 1
ATOM 657 O O . ALA A 1 83 ? 11.718 8.520 -6.187 1.00 49.03 83 ALA A O 1
ATOM 658 N N . GLY A 1 84 ? 12.865 7.122 -4.883 1.00 54.12 84 GLY A N 1
ATOM 659 C CA . GLY A 1 84 ? 11.806 6.956 -3.918 1.00 54.12 84 GLY A CA 1
ATOM 660 C C . GLY A 1 84 ? 11.580 8.327 -3.308 1.00 54.12 84 GLY A C 1
ATOM 661 O O . GLY A 1 84 ? 12.540 8.984 -2.920 1.00 54.12 84 GLY A O 1
ATOM 662 N N . ARG A 1 85 ? 10.321 8.771 -3.267 1.00 45.69 85 ARG A N 1
ATOM 663 C CA . ARG A 1 85 ? 9.925 9.956 -2.505 1.00 45.69 85 ARG A CA 1
ATOM 664 C C . ARG A 1 85 ? 10.643 9.899 -1.159 1.00 45.69 85 ARG A C 1
ATOM 666 O O . ARG A 1 85 ? 10.492 8.883 -0.475 1.00 45.69 85 ARG A O 1
ATOM 673 N N . GLU A 1 86 ? 11.416 10.936 -0.840 1.00 49.53 86 GLU A N 1
ATOM 674 C CA . GLU A 1 86 ? 12.139 11.032 0.427 1.00 49.53 86 GLU A CA 1
ATOM 675 C C . GLU A 1 86 ? 11.215 10.602 1.567 1.00 49.53 86 GLU A C 1
ATOM 677 O O . GLU A 1 86 ? 10.012 10.911 1.558 1.00 49.53 86 GLU A O 1
ATOM 682 N N . ALA A 1 87 ? 11.750 9.814 2.501 1.00 45.56 87 ALA A N 1
ATOM 683 C CA . ALA A 1 87 ? 10.984 9.351 3.642 1.00 45.56 87 ALA A CA 1
ATOM 684 C C . ALA A 1 87 ? 10.423 10.582 4.362 1.00 45.56 87 ALA A C 1
ATOM 686 O O . ALA A 1 87 ? 11.148 11.336 4.995 1.00 45.56 87 ALA A O 1
ATOM 687 N N . ARG A 1 88 ? 9.109 10.794 4.249 1.00 54.44 88 ARG A N 1
ATOM 688 C CA . ARG A 1 88 ? 8.412 11.947 4.840 1.00 54.44 88 ARG A CA 1
ATOM 689 C C . ARG A 1 88 ? 8.377 11.934 6.367 1.00 54.44 88 ARG A C 1
ATOM 691 O O . ARG A 1 88 ? 7.746 12.805 6.945 1.00 54.44 88 ARG A O 1
ATOM 698 N N . LEU A 1 89 ? 8.978 10.924 6.988 1.00 52.72 89 LEU A N 1
ATOM 699 C CA . LEU A 1 89 ? 9.065 10.791 8.427 1.00 52.72 89 LEU A CA 1
ATOM 700 C C . LEU A 1 89 ? 10.519 10.551 8.794 1.00 52.72 89 LEU A C 1
ATOM 702 O O . LEU A 1 89 ? 11.146 9.591 8.341 1.00 52.72 89 LEU A O 1
ATOM 706 N N . THR A 1 90 ? 11.020 11.436 9.636 1.00 63.03 90 THR A N 1
ATOM 707 C CA . THR A 1 90 ? 12.293 11.286 10.321 1.00 63.03 90 THR A CA 1
ATOM 708 C C . THR A 1 90 ? 12.264 10.037 11.206 1.00 63.03 90 THR A C 1
ATOM 710 O O . THR A 1 90 ? 11.212 9.566 11.652 1.00 63.03 90 THR A O 1
ATOM 713 N N . GLU A 1 91 ? 13.437 9.492 11.518 1.00 57.28 91 GLU A N 1
ATOM 714 C CA . GLU A 1 91 ? 13.563 8.355 12.438 1.00 57.28 91 GLU A CA 1
ATOM 715 C C . GLU A 1 91 ? 12.971 8.654 13.829 1.00 57.28 91 GLU A C 1
ATOM 717 O O . GLU A 1 91 ? 12.450 7.763 14.507 1.00 57.28 91 GLU A O 1
ATOM 722 N N . ARG A 1 92 ? 12.945 9.936 14.208 1.00 60.16 92 ARG A N 1
ATOM 723 C CA . ARG A 1 92 ? 12.301 10.441 15.421 1.00 60.16 92 ARG A CA 1
ATOM 724 C C . ARG A 1 92 ? 10.782 10.299 15.376 1.00 60.16 92 ARG A C 1
ATOM 726 O O . ARG A 1 92 ? 10.205 9.782 16.327 1.00 60.16 92 ARG A O 1
ATOM 733 N N . GLU A 1 93 ? 10.135 10.698 14.284 1.00 60.09 93 GLU A N 1
ATOM 734 C CA . GLU A 1 93 ? 8.682 10.546 14.125 1.00 60.09 93 GLU A CA 1
ATOM 735 C C . GLU A 1 93 ? 8.286 9.068 14.035 1.00 60.09 93 GLU A C 1
ATOM 737 O O . GLU A 1 93 ? 7.294 8.649 14.629 1.00 60.09 93 GLU A O 1
ATOM 742 N N . ARG A 1 94 ? 9.110 8.243 13.373 1.00 57.44 94 ARG A N 1
ATOM 743 C CA . ARG A 1 94 ? 8.932 6.784 13.356 1.00 57.44 94 ARG A CA 1
ATOM 744 C C . ARG A 1 94 ? 9.003 6.196 14.768 1.00 57.44 94 ARG A C 1
ATOM 746 O O . ARG A 1 94 ? 8.153 5.386 15.133 1.00 57.44 94 ARG A O 1
ATOM 753 N N . SER A 1 95 ? 9.980 6.621 15.565 1.00 62.12 95 SER A N 1
ATOM 754 C CA . SER A 1 95 ? 10.153 6.176 16.953 1.00 62.12 95 SER A CA 1
ATOM 755 C C . SER A 1 95 ? 9.029 6.667 17.869 1.00 62.12 95 SER A C 1
ATOM 757 O O . SER A 1 95 ? 8.568 5.911 18.718 1.00 62.12 95 SER A O 1
ATOM 759 N N . GLN A 1 96 ? 8.522 7.886 17.664 1.00 65.50 96 GLN A N 1
ATOM 760 C CA . GLN A 1 96 ? 7.347 8.403 18.376 1.00 65.50 96 GLN A CA 1
ATOM 761 C C . GLN A 1 96 ? 6.085 7.609 18.041 1.00 65.50 96 GLN A C 1
ATOM 763 O O . GLN A 1 96 ? 5.319 7.278 18.942 1.00 65.50 96 GLN A O 1
ATOM 768 N N . PHE A 1 97 ? 5.885 7.257 16.770 1.00 63.34 97 PHE A N 1
ATOM 769 C CA . PHE A 1 97 ? 4.746 6.449 16.348 1.00 63.34 97 PHE A CA 1
ATOM 770 C C . PHE A 1 97 ? 4.810 5.042 16.943 1.00 63.34 97 PHE A C 1
ATOM 772 O O . PHE A 1 97 ? 3.832 4.571 17.512 1.00 63.34 97 PHE A O 1
ATOM 779 N N . ILE A 1 98 ? 5.978 4.395 16.879 1.00 63.59 98 ILE A N 1
ATOM 780 C CA . ILE A 1 98 ? 6.199 3.097 17.528 1.00 63.59 98 ILE A CA 1
ATOM 781 C C . ILE A 1 98 ? 5.964 3.220 19.039 1.00 63.59 98 ILE A C 1
ATOM 783 O O . ILE A 1 98 ? 5.268 2.387 19.607 1.00 63.59 98 ILE A O 1
ATOM 787 N N . GLY A 1 99 ? 6.468 4.276 19.683 1.00 65.38 99 GLY A N 1
ATOM 788 C CA . GLY A 1 99 ? 6.258 4.534 21.108 1.00 65.38 99 GLY A CA 1
ATOM 789 C C . GLY A 1 99 ? 4.782 4.687 21.481 1.00 65.38 99 GLY A C 1
ATOM 790 O O . GLY A 1 99 ? 4.333 4.062 22.435 1.00 65.38 99 GLY A O 1
ATOM 791 N N . LEU A 1 100 ? 4.011 5.453 20.707 1.00 64.62 100 LEU A N 1
ATOM 792 C CA . LEU A 1 100 ? 2.566 5.623 20.904 1.00 64.62 100 LEU A CA 1
ATOM 793 C C . LEU A 1 100 ? 1.791 4.320 20.694 1.00 64.62 100 LEU A C 1
ATOM 795 O O . LEU A 1 100 ? 0.845 4.045 21.421 1.00 64.62 100 LEU A O 1
ATOM 799 N N . VAL A 1 101 ? 2.198 3.519 19.712 1.00 59.00 101 VAL A N 1
ATOM 800 C CA . VAL A 1 101 ? 1.567 2.234 19.389 1.00 59.00 101 VAL A CA 1
ATOM 801 C C . VAL A 1 101 ? 1.874 1.156 20.434 1.00 59.00 101 VAL A C 1
ATOM 803 O O . VAL A 1 101 ? 1.052 0.271 20.663 1.00 59.00 101 VAL A O 1
ATOM 806 N N . VAL A 1 102 ? 3.053 1.213 21.059 1.00 58.97 102 VAL A N 1
ATOM 807 C CA . VAL A 1 102 ? 3.495 0.267 22.097 1.00 58.97 102 VAL A CA 1
ATOM 808 C C . VAL A 1 102 ? 2.908 0.606 23.472 1.00 58.97 102 VAL A C 1
ATOM 810 O O . VAL A 1 102 ? 2.780 -0.283 24.313 1.00 58.97 102 VAL A O 1
ATOM 813 N N . GLN A 1 103 ? 2.538 1.864 23.723 1.00 56.16 103 GLN A N 1
ATOM 814 C CA . GLN A 1 103 ? 1.913 2.261 24.984 1.00 56.16 103 GLN A CA 1
ATOM 815 C C . GLN A 1 103 ? 0.510 1.661 25.133 1.00 56.16 103 GLN A C 1
ATOM 817 O O . GLN A 1 103 ? -0.290 1.653 24.198 1.00 56.16 103 GLN A O 1
ATOM 822 N N . THR A 1 104 ? 0.187 1.202 26.346 1.00 55.53 104 THR A N 1
ATOM 823 C CA . THR A 1 1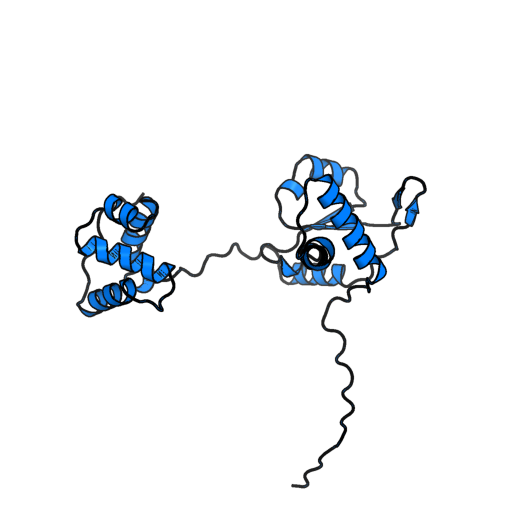04 ? -1.192 0.866 26.713 1.00 55.53 104 THR A CA 1
ATOM 824 C C . THR A 1 104 ? -2.046 2.127 26.557 1.00 55.53 104 THR A C 1
ATOM 826 O O . THR A 1 104 ? -1.722 3.136 27.189 1.00 55.53 104 THR A O 1
ATOM 829 N N . PRO A 1 105 ? -3.120 2.107 25.744 1.00 58.81 105 PRO A N 1
ATOM 830 C CA . PRO A 1 105 ? -3.962 3.278 25.585 1.00 58.81 105 PRO A CA 1
ATOM 831 C C . PRO A 1 105 ? -4.510 3.703 26.955 1.00 58.81 105 PRO A C 1
ATOM 833 O O . PRO A 1 105 ? -5.011 2.847 27.695 1.00 58.81 105 PRO A O 1
ATOM 836 N N . PRO A 1 106 ? -4.409 4.992 27.328 1.00 54.03 106 PRO A N 1
ATOM 837 C CA . PRO A 1 106 ? -4.960 5.470 28.584 1.00 54.03 106 PRO A CA 1
ATOM 838 C C . PRO A 1 106 ? -6.486 5.376 28.513 1.00 54.03 106 PRO A C 1
ATOM 840 O O . PRO A 1 106 ? -7.147 6.166 27.846 1.00 54.03 106 PRO A O 1
ATOM 843 N N . GLY A 1 107 ? -7.035 4.373 29.194 1.00 58.62 107 GLY A N 1
ATOM 844 C CA . GLY A 1 107 ? -8.469 4.125 29.272 1.00 58.62 107 GLY A CA 1
ATOM 845 C C . GLY A 1 107 ? -8.969 3.076 28.278 1.00 58.62 107 GLY A C 1
ATOM 846 O O . GLY A 1 107 ? -8.639 3.069 27.093 1.00 58.62 107 GLY A O 1
ATOM 847 N N . ARG A 1 108 ? -9.824 2.179 28.777 1.00 62.22 108 ARG A N 1
ATOM 848 C CA . ARG A 1 108 ? -10.629 1.287 27.941 1.00 62.22 108 ARG A CA 1
ATOM 849 C C . ARG A 1 108 ? -11.887 2.057 27.523 1.00 62.22 108 ARG A C 1
ATOM 851 O O . ARG A 1 108 ? -12.576 2.557 28.412 1.00 62.22 108 ARG A O 1
ATOM 858 N N . PRO A 1 109 ? -12.213 2.160 26.224 1.00 64.81 109 PRO A N 1
ATOM 859 C CA . PRO A 1 109 ? -13.483 2.736 25.806 1.00 64.81 109 PRO A CA 1
ATOM 860 C C . PRO A 1 109 ? -14.636 1.939 26.427 1.00 64.81 109 PRO A C 1
ATOM 862 O O . PRO A 1 109 ? -14.667 0.709 26.324 1.00 64.81 109 PRO A O 1
ATOM 865 N N . VAL A 1 110 ? -15.559 2.630 27.087 1.00 66.69 110 VAL A N 1
ATOM 866 C CA . VAL A 1 110 ? -16.764 2.045 27.677 1.00 66.69 110 VAL A CA 1
ATOM 867 C C . VAL A 1 110 ? -17.891 2.186 26.668 1.00 66.69 110 VAL A C 1
ATOM 869 O O . VAL A 1 110 ? -18.108 3.265 26.116 1.00 66.69 110 VAL A O 1
ATOM 872 N N . ARG A 1 111 ? -18.598 1.090 26.397 1.00 70.62 111 ARG A N 1
ATOM 873 C CA . ARG A 1 111 ? -19.787 1.127 25.546 1.00 70.62 111 ARG A CA 1
ATOM 874 C C . ARG A 1 111 ? -20.928 1.772 26.333 1.00 70.62 111 ARG A C 1
ATOM 876 O O . ARG A 1 111 ? -21.274 1.290 27.407 1.00 70.62 111 ARG A O 1
ATOM 883 N N . GLN A 1 112 ? -21.460 2.868 25.812 1.00 72.56 112 GLN A N 1
ATOM 884 C CA . GLN A 1 112 ? -22.619 3.568 26.350 1.00 72.56 112 GLN A CA 1
ATOM 885 C C . GLN A 1 112 ? -23.920 2.863 25.940 1.00 72.56 112 GLN A C 1
ATOM 887 O O . GLN A 1 112 ? -23.919 1.967 25.090 1.00 72.56 112 GLN A O 1
ATOM 892 N N . ALA A 1 113 ? -25.031 3.251 26.572 1.00 71.88 113 ALA A N 1
ATOM 893 C CA . ALA A 1 113 ? -26.350 2.650 26.358 1.00 71.88 113 ALA A CA 1
ATOM 894 C C . ALA A 1 113 ? -26.875 2.819 24.918 1.00 71.88 113 ALA A C 1
ATOM 896 O O . ALA A 1 113 ? -27.637 1.986 24.442 1.00 71.88 113 ALA A O 1
ATOM 897 N N . ASP A 1 114 ? -26.416 3.848 24.205 1.00 73.38 114 ASP A N 1
ATOM 898 C CA . ASP A 1 114 ? -26.704 4.100 22.787 1.00 73.38 114 ASP A CA 1
ATOM 899 C C . ASP A 1 114 ? -25.816 3.279 21.826 1.00 73.38 114 ASP A C 1
ATOM 901 O O . ASP A 1 114 ? -25.887 3.422 20.607 1.00 73.38 114 ASP A O 1
ATOM 905 N N . GLY A 1 115 ? -24.949 2.420 22.369 1.00 63.06 115 GLY A N 1
ATOM 906 C CA . GLY A 1 115 ? -24.013 1.605 21.607 1.00 63.06 115 GLY A CA 1
ATOM 907 C C . GLY A 1 115 ? -22.732 2.329 21.183 1.00 63.06 115 GLY A C 1
ATOM 908 O O . GLY A 1 115 ? -21.867 1.677 20.587 1.00 63.06 115 GLY A O 1
ATOM 909 N N . GLN A 1 116 ? -22.557 3.612 21.508 1.00 64.69 116 GLN A N 1
ATOM 910 C CA . GLN A 1 116 ? -21.331 4.354 21.215 1.00 64.69 116 GLN A CA 1
ATOM 911 C C . GLN A 1 116 ? -20.209 3.995 22.193 1.00 64.69 116 GLN A C 1
ATOM 913 O O . GLN A 1 116 ? -20.439 3.558 23.318 1.00 64.69 116 GLN A O 1
ATOM 918 N N . LEU A 1 117 ? -18.955 4.148 21.762 1.00 62.97 117 LEU A N 1
ATOM 919 C CA . LEU A 1 117 ? -17.787 3.942 22.619 1.00 62.97 117 LEU A CA 1
ATOM 920 C C . LEU A 1 117 ? -17.315 5.287 23.170 1.00 62.97 117 LEU A C 1
ATOM 922 O O . LEU A 1 117 ? -16.807 6.124 22.427 1.00 62.97 117 LEU A O 1
ATOM 926 N N . ALA A 1 118 ? -17.417 5.467 24.483 1.00 64.44 118 ALA A N 1
ATOM 927 C CA . ALA A 1 118 ? -16.865 6.615 25.181 1.00 64.44 118 ALA A CA 1
ATOM 928 C C . ALA A 1 118 ? -15.538 6.236 25.840 1.00 64.44 118 ALA A C 1
ATOM 930 O O . ALA A 1 118 ? -15.485 5.440 26.775 1.00 64.44 118 ALA A O 1
ATOM 931 N N . ALA A 1 119 ? -14.443 6.817 25.363 1.00 64.75 119 ALA A N 1
ATOM 932 C CA . ALA A 1 119 ? -13.191 6.839 26.114 1.00 64.75 119 ALA A CA 1
ATOM 933 C C . ALA A 1 119 ? -13.141 8.118 26.956 1.00 64.75 119 ALA A C 1
ATOM 935 O O . ALA A 1 119 ? -13.626 9.154 26.507 1.00 64.75 119 ALA A O 1
ATOM 936 N N . GLY A 1 120 ? -12.541 8.086 28.144 1.00 66.00 120 GLY A N 1
ATOM 937 C CA . GLY A 1 120 ? -12.062 9.302 28.806 1.00 66.00 120 GLY A CA 1
ATOM 938 C C . GLY A 1 120 ? -10.709 9.688 28.206 1.00 66.00 120 GLY A C 1
ATOM 939 O O . GLY A 1 120 ? -9.839 8.835 28.094 1.00 66.00 120 GLY A O 1
ATOM 940 N N . GLY A 1 121 ? -10.526 10.943 27.785 1.00 74.12 121 GLY A N 1
ATOM 941 C CA . GLY A 1 121 ? -9.235 11.434 27.280 1.00 74.12 121 GLY A CA 1
ATOM 942 C C . GLY A 1 121 ? -9.102 11.524 25.754 1.00 74.12 121 GLY A C 1
ATOM 943 O O . GLY A 1 121 ? -10.098 11.679 25.035 1.00 74.12 121 GLY A O 1
ATOM 944 N N . LYS A 1 122 ? -7.848 11.522 25.286 1.00 78.00 122 LYS A N 1
ATOM 945 C CA . LYS A 1 122 ? -7.445 11.755 23.891 1.00 78.00 122 LYS A CA 1
ATOM 946 C C . LYS A 1 122 ? -7.458 10.450 23.088 1.00 78.00 122 LYS A C 1
ATOM 948 O O . LYS A 1 122 ? -6.911 9.445 23.526 1.00 78.00 122 LYS A O 1
ATOM 953 N N . LEU A 1 123 ? -8.065 10.486 21.907 1.00 79.38 123 LEU A N 1
ATOM 954 C CA . LEU A 1 123 ? -8.162 9.384 20.957 1.00 79.38 123 LEU A CA 1
ATOM 955 C C . LEU A 1 123 ? -7.156 9.591 19.828 1.00 79.38 123 LEU A C 1
ATOM 957 O O . LEU A 1 123 ? -7.212 10.598 19.128 1.00 79.38 123 LEU A O 1
ATOM 961 N N . THR A 1 124 ? -6.266 8.624 19.628 1.00 83.12 124 THR A N 1
ATOM 962 C CA . THR A 1 124 ? -5.302 8.645 18.523 1.00 83.12 124 THR A CA 1
ATOM 963 C C . THR A 1 124 ? -5.734 7.648 17.455 1.00 83.12 124 THR A C 1
ATOM 965 O O . THR A 1 124 ? -5.695 6.440 17.678 1.00 83.12 124 THR A O 1
ATOM 968 N N . LEU A 1 125 ? -6.152 8.147 16.295 1.00 84.38 125 LEU A N 1
ATOM 969 C CA . LEU A 1 125 ? -6.470 7.339 15.123 1.00 84.38 125 LEU A CA 1
ATOM 970 C C . LEU A 1 125 ? -5.206 7.115 14.303 1.00 84.38 125 LEU A C 1
ATOM 972 O O . LEU A 1 125 ? -4.534 8.068 13.925 1.00 84.38 125 LEU A O 1
ATOM 976 N N . ILE A 1 126 ? -4.909 5.860 13.992 1.00 84.56 126 ILE A N 1
ATOM 977 C CA . ILE A 1 126 ? -3.811 5.483 13.104 1.00 84.56 126 ILE A CA 1
ATOM 978 C C . ILE A 1 126 ? -4.413 5.131 11.749 1.00 84.56 126 ILE A C 1
ATOM 980 O O . ILE A 1 126 ? -5.216 4.206 11.655 1.00 84.56 126 ILE A O 1
ATOM 984 N N . SER A 1 127 ? -4.051 5.877 10.709 1.00 87.00 127 SER A N 1
ATOM 985 C CA . SER A 1 127 ? -4.598 5.706 9.360 1.00 87.00 127 SER A CA 1
ATOM 986 C C . SER A 1 127 ? -3.502 5.496 8.319 1.00 87.00 127 SER A C 1
ATOM 988 O O . SER A 1 127 ? -2.358 5.936 8.488 1.00 87.00 127 SER A O 1
ATOM 990 N N . ASP A 1 128 ? -3.860 4.835 7.219 1.00 86.62 128 ASP A N 1
ATOM 991 C CA . ASP A 1 128 ? -3.011 4.779 6.035 1.00 86.62 128 ASP A CA 1
ATOM 992 C C . ASP A 1 128 ? -3.065 6.098 5.240 1.00 86.62 128 ASP A C 1
ATOM 994 O O . ASP A 1 128 ? -3.729 7.063 5.620 1.00 86.62 128 ASP A O 1
ATOM 998 N N . ASN A 1 129 ? -2.327 6.173 4.133 1.00 86.62 129 ASN A N 1
ATOM 999 C CA . ASN A 1 129 ? -2.234 7.396 3.333 1.00 86.62 129 ASN A CA 1
ATOM 1000 C C . ASN A 1 129 ? -3.319 7.541 2.251 1.00 86.62 129 ASN A C 1
ATOM 1002 O O . ASN A 1 129 ? -3.142 8.382 1.363 1.00 86.62 129 ASN A O 1
ATOM 1006 N N . LEU A 1 130 ? -4.411 6.769 2.303 1.00 86.31 130 LEU A N 1
ATOM 1007 C CA . LEU A 1 130 ? -5.503 6.867 1.338 1.00 86.31 130 LEU A CA 1
ATOM 1008 C C . LEU A 1 130 ? -6.088 8.289 1.306 1.00 86.31 130 LEU A C 1
ATOM 1010 O O . LEU A 1 130 ? -6.234 8.958 2.331 1.00 86.31 130 LEU A O 1
ATOM 1014 N N . SER A 1 131 ? -6.410 8.781 0.107 1.00 85.94 131 SER A N 1
ATOM 1015 C CA . SER A 1 131 ? -6.845 10.170 -0.106 1.00 85.94 131 SER A CA 1
ATOM 1016 C C . SER A 1 131 ? -8.135 10.523 0.643 1.00 85.94 131 SER A C 1
ATOM 1018 O O . SER A 1 131 ? -8.286 11.660 1.091 1.00 85.94 131 SER A O 1
ATOM 1020 N N . SER A 1 132 ? -9.031 9.554 0.849 1.00 87.88 132 SER A N 1
ATOM 1021 C CA . SER A 1 132 ? -10.286 9.725 1.594 1.00 87.88 132 SER A CA 1
ATOM 1022 C C . SER A 1 132 ? -10.062 10.171 3.043 1.00 87.88 132 SER A C 1
ATOM 1024 O O . SER A 1 132 ? -10.814 11.007 3.549 1.00 87.88 132 SER A O 1
ATOM 1026 N N . HIS A 1 133 ? -8.978 9.718 3.680 1.00 87.31 133 HIS A N 1
ATOM 1027 C CA . HIS A 1 133 ? -8.593 10.114 5.037 1.00 87.31 133 HIS A CA 1
ATOM 1028 C C . HIS A 1 133 ? -8.141 11.574 5.150 1.00 87.31 133 HIS A C 1
ATOM 1030 O O . HIS A 1 133 ? -8.048 12.097 6.253 1.00 87.31 133 HIS A O 1
ATOM 1036 N N . LYS A 1 134 ? -7.869 12.243 4.023 1.00 86.06 134 LYS A N 1
ATOM 1037 C CA . LYS A 1 134 ? -7.447 13.653 3.958 1.00 86.06 134 LYS A CA 1
ATOM 1038 C C . LYS A 1 134 ? -8.510 14.543 3.315 1.00 86.06 134 LYS A C 1
ATOM 1040 O O . LYS A 1 134 ? -8.224 15.691 2.985 1.00 86.06 134 LYS A O 1
ATOM 1045 N N . SER A 1 135 ? -9.716 14.019 3.107 1.00 91.69 135 SER A N 1
ATOM 1046 C CA . SER A 1 135 ? -10.809 14.753 2.476 1.00 91.69 135 SER A CA 1
ATOM 1047 C C . SER A 1 135 ? -11.271 15.941 3.331 1.00 91.69 135 SER A C 1
ATOM 1049 O O . SER A 1 135 ? -11.164 15.928 4.560 1.00 91.69 135 SER A O 1
ATOM 1051 N N . ARG A 1 136 ? -11.813 16.979 2.680 1.00 93.81 136 ARG A N 1
ATOM 1052 C CA . ARG A 1 136 ? -12.330 18.179 3.365 1.00 93.81 136 ARG A CA 1
ATOM 1053 C C . ARG A 1 136 ? -13.370 17.857 4.451 1.00 93.81 136 ARG A C 1
ATOM 1055 O O . ARG A 1 136 ? -13.250 18.435 5.529 1.00 93.81 136 ARG A O 1
ATOM 1062 N N . PRO A 1 137 ? -14.335 16.934 4.241 1.00 94.00 137 PRO A N 1
ATOM 1063 C CA . PRO A 1 137 ? -15.286 16.565 5.290 1.00 94.00 137 PRO A CA 1
ATOM 1064 C C . PRO A 1 137 ? -14.606 15.996 6.539 1.00 94.00 137 PRO A C 1
ATOM 1066 O O . PRO A 1 137 ? -14.963 16.376 7.651 1.00 94.00 137 PRO A O 1
ATOM 1069 N N . ILE A 1 138 ? -13.585 15.148 6.367 1.00 91.12 138 ILE A N 1
ATOM 1070 C CA . ILE A 1 138 ? -12.830 14.570 7.487 1.00 91.12 138 ILE A CA 1
ATOM 1071 C C . ILE A 1 138 ? -12.052 15.650 8.238 1.00 91.12 138 ILE A C 1
ATOM 1073 O O . ILE A 1 138 ? -12.108 15.697 9.463 1.00 91.12 138 ILE A O 1
ATOM 1077 N N . GLN A 1 139 ? -11.378 16.559 7.530 1.00 90.38 139 GLN A N 1
ATOM 1078 C CA . GLN A 1 139 ? -10.648 17.662 8.165 1.00 90.38 139 GLN A CA 1
ATOM 1079 C C . GLN A 1 139 ? -11.583 18.595 8.950 1.00 90.38 139 GLN A C 1
ATOM 1081 O O . GLN A 1 139 ? -11.285 18.952 10.089 1.00 90.38 139 GLN A O 1
ATOM 1086 N N . ALA A 1 140 ? -12.741 18.940 8.377 1.00 93.56 140 ALA A N 1
ATOM 1087 C CA . ALA A 1 140 ? -13.755 19.749 9.048 1.00 93.56 140 ALA A CA 1
ATOM 1088 C C . ALA A 1 140 ? -14.336 19.043 10.284 1.00 93.56 140 ALA A C 1
ATOM 1090 O O . ALA A 1 140 ? -14.605 19.686 11.298 1.00 93.56 140 ALA A O 1
ATOM 1091 N N . TRP A 1 141 ? -14.512 17.721 10.219 1.00 93.75 141 TRP A N 1
ATOM 1092 C CA . TRP A 1 141 ? -14.949 16.927 11.361 1.00 93.75 141 TRP A CA 1
ATOM 1093 C C . TRP A 1 141 ? -13.882 16.888 12.461 1.00 93.75 141 TRP A C 1
ATOM 1095 O O . TRP A 1 141 ? -14.204 17.168 13.612 1.00 93.75 141 TRP A O 1
ATOM 1105 N N . LEU A 1 142 ? -12.611 16.639 12.126 1.00 91.06 142 LEU A N 1
ATOM 1106 C CA . LEU A 1 142 ? -11.505 16.617 13.094 1.00 91.06 142 LEU A CA 1
ATOM 1107 C C . LEU A 1 142 ? -11.343 17.958 13.821 1.00 91.06 142 LEU A C 1
ATOM 1109 O O . LEU A 1 142 ? -11.135 17.971 15.031 1.00 91.06 142 LEU A O 1
ATOM 1113 N N . ALA A 1 143 ? -11.523 19.083 13.123 1.00 91.12 143 ALA A N 1
ATOM 1114 C CA . ALA A 1 143 ? -11.486 20.414 13.736 1.00 91.12 143 ALA A CA 1
ATOM 1115 C C . ALA A 1 143 ? -12.560 20.605 14.826 1.00 91.12 143 ALA A C 1
ATOM 1117 O O . ALA A 1 143 ? -12.328 21.307 15.807 1.00 91.12 143 ALA A O 1
ATOM 1118 N N . LYS A 1 144 ? -13.719 19.948 14.685 1.00 93.12 144 LYS A N 1
ATOM 1119 C CA . LYS A 1 144 ? -14.805 19.961 15.681 1.00 93.12 144 LYS A CA 1
ATOM 1120 C C . LYS A 1 144 ? -14.598 18.952 16.817 1.00 93.12 144 LYS A C 1
ATOM 1122 O O . LYS A 1 144 ? -15.313 19.010 17.812 1.00 93.12 144 LYS A O 1
ATOM 1127 N N . HIS A 1 145 ? -13.635 18.038 16.687 1.00 88.31 145 HIS A N 1
ATOM 1128 C CA . HIS A 1 145 ? -13.388 16.947 17.631 1.00 88.31 145 HIS A CA 1
ATOM 1129 C C . HIS A 1 145 ? -11.933 16.979 18.124 1.00 88.31 145 HIS A C 1
ATOM 1131 O O . HIS A 1 145 ? -11.162 16.071 17.816 1.00 88.31 145 HIS A O 1
ATOM 1137 N N . PRO A 1 146 ? -11.537 17.969 18.952 1.00 86.88 146 PRO A N 1
ATOM 1138 C CA . PRO A 1 146 ? -10.141 18.165 19.379 1.00 86.88 146 PRO A CA 1
ATOM 1139 C C . PRO A 1 146 ? -9.573 16.995 20.194 1.00 86.88 146 PRO A C 1
ATOM 1141 O O . PRO A 1 146 ? -8.362 16.845 20.346 1.00 86.88 146 PRO A O 1
ATOM 1144 N N . ARG A 1 147 ? -10.452 16.136 20.717 1.00 84.12 147 ARG A N 1
ATOM 1145 C CA . ARG A 1 147 ? -10.074 14.899 21.397 1.00 84.12 147 ARG A CA 1
ATOM 1146 C C . ARG A 1 147 ? -9.527 13.844 20.438 1.00 84.12 147 ARG A C 1
ATOM 1148 O O . ARG A 1 147 ? -8.856 12.933 20.906 1.00 84.12 147 ARG A O 1
ATOM 1155 N N . VAL A 1 148 ? -9.817 13.942 19.143 1.00 86.44 148 VAL A N 1
ATOM 1156 C CA . VAL A 1 148 ? -9.431 12.970 18.121 1.00 86.44 148 VAL A CA 1
ATOM 1157 C C . VAL A 1 148 ? -8.235 13.505 17.341 1.00 86.44 148 VAL A C 1
ATOM 1159 O O . VAL A 1 148 ? -8.348 14.449 16.566 1.00 86.44 148 VAL A O 1
ATOM 1162 N N . GLN A 1 149 ? -7.076 12.880 17.526 1.00 85.50 149 GLN A N 1
ATOM 1163 C CA . GLN A 1 149 ? -5.881 13.140 16.736 1.00 85.50 149 GLN A CA 1
ATOM 1164 C C . GLN A 1 149 ? -5.695 12.028 15.710 1.00 85.50 149 GLN A C 1
ATOM 1166 O O . GLN A 1 149 ? -5.587 10.861 16.072 1.00 85.50 149 GLN A O 1
ATOM 1171 N N . GLN A 1 150 ? -5.589 12.385 14.435 1.00 88.19 150 GLN A N 1
ATOM 1172 C CA . GLN A 1 150 ? -5.222 11.441 13.387 1.00 88.19 150 GLN A CA 1
ATOM 1173 C C . GLN A 1 150 ? -3.710 11.465 13.151 1.00 88.19 150 GLN A C 1
ATOM 1175 O O . GLN A 1 150 ? -3.117 12.527 12.966 1.00 88.19 150 GLN A O 1
ATOM 1180 N N . LEU A 1 151 ? -3.095 10.287 13.134 1.00 87.44 151 LEU A N 1
ATOM 1181 C CA . LEU A 1 151 ? -1.709 10.062 12.758 1.00 87.44 151 LEU A CA 1
ATOM 1182 C C . LEU A 1 151 ? -1.656 9.141 11.540 1.00 87.44 151 LEU A C 1
ATOM 1184 O O . LEU A 1 151 ? -2.371 8.142 11.453 1.00 87.44 151 LEU A O 1
ATOM 1188 N N . PHE A 1 152 ? -0.771 9.470 10.607 1.00 84.94 152 PHE A N 1
ATOM 1189 C CA . PHE A 1 152 ? -0.577 8.703 9.385 1.00 84.94 152 PHE A CA 1
ATOM 1190 C C . PHE A 1 152 ? 0.645 7.801 9.512 1.00 84.94 152 PHE A C 1
ATOM 1192 O O . PHE A 1 152 ? 1.714 8.257 9.919 1.00 84.94 152 PHE A O 1
ATOM 1199 N N . ILE A 1 153 ? 0.510 6.535 9.114 1.00 82.94 153 ILE A N 1
ATOM 1200 C CA . ILE A 1 153 ? 1.675 5.657 8.960 1.00 82.94 153 ILE A CA 1
ATOM 1201 C C . ILE A 1 153 ? 2.597 6.199 7.848 1.00 82.94 153 ILE A C 1
ATOM 1203 O O . ILE A 1 153 ? 2.122 6.854 6.910 1.00 82.94 153 ILE A O 1
ATOM 1207 N N . PRO A 1 154 ? 3.909 5.910 7.888 1.00 81.12 154 PRO A N 1
ATOM 1208 C CA . PRO A 1 154 ? 4.811 6.254 6.799 1.00 81.12 154 PRO A CA 1
ATOM 1209 C C . PRO A 1 154 ? 4.336 5.730 5.444 1.00 81.12 154 PRO A C 1
ATOM 1211 O O . PRO A 1 154 ? 3.777 4.638 5.316 1.00 81.12 154 PRO A O 1
ATOM 1214 N N . VAL A 1 155 ? 4.615 6.500 4.395 1.00 78.31 155 VAL A N 1
ATOM 1215 C CA . VAL A 1 155 ? 4.385 6.054 3.018 1.00 78.31 155 VAL A CA 1
ATOM 1216 C C . VAL A 1 155 ? 5.204 4.782 2.770 1.00 78.31 155 VAL A C 1
ATOM 1218 O O . VAL A 1 155 ? 6.377 4.729 3.128 1.00 78.31 155 VAL A O 1
ATOM 1221 N N . LYS A 1 156 ? 4.584 3.759 2.163 1.00 75.06 156 LYS A N 1
ATOM 1222 C CA . LYS A 1 156 ? 5.152 2.407 1.966 1.00 75.06 156 LYS A CA 1
ATOM 1223 C C . LYS A 1 156 ? 5.416 1.603 3.256 1.00 75.06 156 LYS A C 1
ATOM 1225 O O . LYS A 1 156 ? 6.094 0.583 3.197 1.00 75.06 156 LYS A O 1
ATOM 1230 N N . ALA A 1 157 ? 4.851 1.991 4.401 1.00 79.06 157 ALA A N 1
ATOM 1231 C CA . ALA A 1 157 ? 4.915 1.211 5.642 1.00 79.06 157 ALA A CA 1
ATOM 1232 C C . ALA A 1 157 ? 3.591 0.496 5.966 1.00 79.06 157 ALA A C 1
ATOM 1234 O O . ALA A 1 157 ? 3.126 0.516 7.100 1.00 79.06 157 ALA A O 1
ATOM 1235 N N . ALA A 1 158 ? 3.009 -0.162 4.963 1.00 78.06 158 ALA A N 1
ATOM 1236 C CA . ALA A 1 158 ? 1.810 -1.000 5.074 1.00 78.06 158 ALA A CA 1
ATOM 1237 C C . ALA A 1 158 ? 1.908 -2.045 6.214 1.00 78.06 158 ALA A C 1
ATOM 1239 O O . ALA A 1 158 ? 0.965 -2.285 6.954 1.00 78.06 158 ALA A O 1
ATOM 1240 N N . TRP A 1 159 ? 3.115 -2.554 6.483 1.00 77.94 159 TRP A N 1
ATOM 1241 C CA . TRP A 1 159 ? 3.403 -3.468 7.597 1.00 77.94 159 TRP A CA 1
ATOM 1242 C C . TRP A 1 159 ? 3.172 -2.882 9.007 1.00 77.94 159 TRP A C 1
ATOM 1244 O O . TRP A 1 159 ? 3.102 -3.647 9.966 1.00 77.94 159 TRP A O 1
ATOM 1254 N N . LEU A 1 160 ? 3.058 -1.555 9.156 1.00 78.06 160 LEU A N 1
ATOM 1255 C CA . LEU A 1 160 ? 2.643 -0.903 10.408 1.00 78.06 160 LEU A CA 1
ATOM 1256 C C . LEU A 1 160 ? 1.117 -0.808 10.548 1.00 78.06 160 LEU A C 1
ATOM 1258 O O . LEU A 1 160 ? 0.618 -0.508 11.633 1.00 78.06 160 LEU A O 1
ATOM 1262 N N . ASN A 1 161 ? 0.371 -1.053 9.472 1.00 82.62 161 ASN A N 1
ATOM 1263 C CA . ASN A 1 161 ? -1.080 -1.016 9.465 1.00 82.62 161 ASN A CA 1
ATOM 1264 C C . ASN A 1 161 ? -1.648 -2.337 10.002 1.00 82.62 161 ASN A C 1
ATOM 1266 O O . ASN A 1 161 ? -1.792 -3.319 9.274 1.00 82.62 161 ASN A O 1
ATOM 1270 N N . LEU A 1 162 ? -2.008 -2.369 11.288 1.00 80.69 162 LEU A N 1
ATOM 1271 C CA . LEU A 1 162 ? -2.608 -3.556 11.918 1.00 80.69 162 LEU A CA 1
ATOM 1272 C C . LEU A 1 162 ? -3.896 -4.019 11.229 1.00 80.69 162 LEU A C 1
ATOM 1274 O O . LEU A 1 162 ? -4.228 -5.204 11.298 1.00 80.69 162 LEU A O 1
ATOM 1278 N N . MET A 1 163 ? -4.597 -3.113 10.542 1.00 85.56 163 MET A N 1
ATOM 1279 C CA . MET A 1 163 ? -5.794 -3.467 9.789 1.00 85.56 163 MET A CA 1
ATOM 1280 C C . MET A 1 163 ? -5.485 -4.469 8.669 1.00 85.56 163 MET A C 1
ATOM 1282 O O . MET A 1 163 ? -6.274 -5.378 8.428 1.00 85.56 163 MET A O 1
ATOM 1286 N N . GLU A 1 164 ? -4.306 -4.390 8.046 1.00 86.50 164 GLU A N 1
ATOM 1287 C CA . GLU A 1 164 ? -3.893 -5.339 7.005 1.00 86.50 164 GLU A CA 1
ATOM 1288 C C . GLU A 1 164 ? -3.666 -6.747 7.564 1.00 86.50 164 GLU A C 1
ATOM 1290 O O . GLU A 1 164 ? -4.052 -7.747 6.950 1.00 86.50 164 GLU A O 1
ATOM 1295 N N . LEU A 1 165 ? -3.090 -6.842 8.768 1.00 84.50 165 LEU A N 1
ATOM 1296 C CA . LEU A 1 165 ? -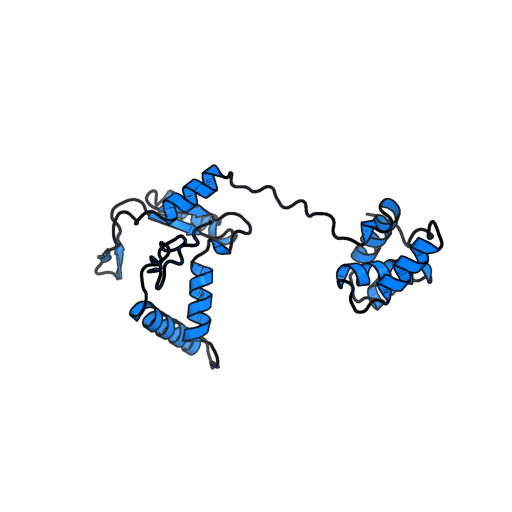2.960 -8.114 9.474 1.00 84.50 165 LEU A CA 1
ATOM 1297 C C . LEU A 1 165 ? -4.337 -8.687 9.822 1.00 84.50 165 LEU A C 1
ATOM 1299 O O . LEU A 1 165 ? -4.568 -9.884 9.637 1.00 84.50 165 LEU A O 1
ATOM 1303 N N . TRP A 1 166 ? -5.245 -7.839 10.303 1.00 88.12 166 TRP A N 1
ATOM 1304 C CA . TRP A 1 166 ? -6.607 -8.246 10.616 1.00 88.12 166 TRP A CA 1
ATOM 1305 C C . TRP A 1 166 ? -7.354 -8.732 9.367 1.00 88.12 166 TRP A C 1
ATOM 1307 O O . TRP A 1 166 ? -7.940 -9.809 9.413 1.00 88.12 166 TRP A O 1
ATOM 1317 N N . TRP A 1 167 ? -7.253 -8.044 8.223 1.00 90.12 167 TRP A N 1
ATOM 1318 C CA . TRP A 1 167 ? -7.849 -8.499 6.957 1.00 90.12 167 TRP A CA 1
ATOM 1319 C C . TRP A 1 167 ? -7.330 -9.861 6.520 1.00 90.12 167 TRP A C 1
ATOM 1321 O O . TRP A 1 167 ? -8.097 -10.684 6.021 1.00 90.12 167 TRP A O 1
ATOM 1331 N N . ARG A 1 168 ? -6.036 -10.131 6.719 1.00 89.75 168 ARG A N 1
ATOM 1332 C CA . ARG A 1 168 ? -5.463 -11.447 6.426 1.00 89.75 168 ARG A CA 1
ATOM 1333 C C . ARG A 1 168 ? -6.092 -12.541 7.290 1.00 89.75 168 ARG A C 1
ATOM 1335 O O . ARG A 1 168 ? -6.372 -13.622 6.776 1.00 89.75 168 ARG A O 1
ATOM 1342 N N . LEU A 1 169 ? -6.308 -12.270 8.578 1.00 90.75 169 LEU A N 1
ATOM 1343 C CA . LEU A 1 169 ? -6.982 -13.201 9.484 1.00 90.75 169 LEU A CA 1
ATOM 1344 C C . LEU A 1 169 ? -8.452 -13.375 9.102 1.00 90.75 169 LEU A C 1
ATOM 1346 O O . LEU A 1 169 ? -8.891 -14.508 8.946 1.00 90.75 169 LEU A O 1
ATOM 1350 N N . LEU A 1 170 ? -9.179 -12.278 8.876 1.00 92.56 170 LEU A N 1
ATOM 1351 C CA . LEU A 1 170 ? -10.577 -12.325 8.459 1.00 92.56 170 LEU A CA 1
ATOM 1352 C C . LEU A 1 170 ? -10.734 -13.137 7.178 1.00 92.56 170 LEU A C 1
ATOM 1354 O O . LEU A 1 170 ? -11.552 -14.040 7.140 1.00 92.56 170 LEU A O 1
ATOM 1358 N N . ARG A 1 171 ? -9.923 -12.880 6.147 1.00 93.81 171 ARG A N 1
ATOM 1359 C CA . ARG A 1 171 ? -10.002 -13.629 4.888 1.00 93.81 171 ARG A CA 1
ATOM 1360 C C . ARG A 1 171 ? -9.844 -15.128 5.113 1.00 93.81 171 ARG A C 1
ATOM 1362 O O . ARG A 1 171 ? -10.582 -15.907 4.521 1.00 93.81 171 ARG A O 1
ATOM 1369 N N . ARG A 1 172 ? -8.895 -15.523 5.962 1.00 92.06 172 ARG A N 1
ATOM 1370 C CA . ARG A 1 172 ? -8.653 -16.932 6.274 1.00 92.06 172 ARG A CA 1
ATOM 1371 C C . ARG A 1 172 ? -9.819 -17.565 7.034 1.00 92.06 172 ARG A C 1
ATOM 1373 O O . ARG A 1 172 ? -10.194 -18.677 6.701 1.00 92.06 172 ARG A O 1
ATOM 1380 N N . GLU A 1 173 ? -10.361 -16.886 8.042 1.00 88.19 173 GLU A N 1
ATOM 1381 C CA . GLU A 1 173 ? -11.403 -17.457 8.909 1.00 88.19 173 GLU A CA 1
ATOM 1382 C C . GLU A 1 173 ? -12.822 -17.331 8.333 1.00 88.19 173 GLU A C 1
ATOM 1384 O O . GLU A 1 173 ? -13.662 -18.186 8.589 1.00 88.19 173 GLU A O 1
ATOM 1389 N N . ALA A 1 174 ? -13.105 -16.259 7.591 1.00 93.38 174 ALA A N 1
ATOM 1390 C CA . ALA A 1 174 ? -14.450 -15.894 7.150 1.00 93.38 174 ALA A CA 1
ATOM 1391 C C . ALA A 1 174 ? -14.732 -16.231 5.683 1.00 93.38 174 ALA A C 1
ATOM 1393 O O . ALA A 1 174 ? -15.885 -16.463 5.349 1.00 93.38 174 ALA A O 1
ATOM 1394 N N . PHE A 1 175 ? -13.719 -16.231 4.806 1.00 94.44 175 PHE A N 1
ATOM 1395 C CA . PHE A 1 175 ? -13.944 -16.281 3.351 1.00 94.44 175 PHE A CA 1
ATOM 1396 C C . PHE A 1 175 ? -13.228 -17.430 2.635 1.00 94.44 175 PHE A C 1
ATOM 1398 O O . PHE A 1 175 ? -13.602 -17.783 1.520 1.00 94.44 175 PHE A O 1
ATOM 1405 N N . ALA A 1 176 ? -12.178 -18.008 3.223 1.00 92.62 176 ALA A N 1
ATOM 1406 C CA . ALA A 1 176 ? -11.391 -19.035 2.552 1.00 92.62 176 ALA A CA 1
ATOM 1407 C C . ALA A 1 176 ? -12.247 -20.270 2.221 1.00 92.62 176 ALA A C 1
ATOM 1409 O O . ALA A 1 176 ? -12.850 -20.869 3.108 1.00 92.62 176 ALA A O 1
ATOM 1410 N N . GLY A 1 177 ? -12.273 -20.645 0.938 1.00 92.75 177 GLY A N 1
ATOM 1411 C CA . GLY A 1 177 ? -13.012 -21.811 0.443 1.00 92.75 177 GLY A CA 1
ATOM 1412 C C . GLY A 1 177 ? -14.528 -21.625 0.348 1.00 92.75 177 GLY A C 1
ATOM 1413 O O . GLY A 1 177 ? -15.224 -22.598 0.083 1.00 92.75 177 GLY A O 1
ATOM 1414 N N . GLN A 1 178 ? -15.039 -20.410 0.555 1.00 92.44 178 GLN A N 1
ATOM 1415 C CA . GLN A 1 178 ? -16.468 -20.113 0.483 1.00 92.44 178 GLN A CA 1
ATOM 1416 C C . GLN A 1 178 ? -16.823 -19.395 -0.823 1.00 92.44 178 GLN A C 1
ATOM 1418 O O . GLN A 1 178 ? -15.995 -18.705 -1.419 1.00 92.44 178 GLN A O 1
ATOM 1423 N N . SER A 1 179 ? -18.067 -19.574 -1.259 1.00 94.38 179 SER A N 1
ATOM 1424 C CA . SER A 1 179 ? -18.707 -18.820 -2.339 1.00 94.38 179 SER A CA 1
ATOM 1425 C C . SER A 1 179 ? -19.972 -18.196 -1.766 1.00 94.38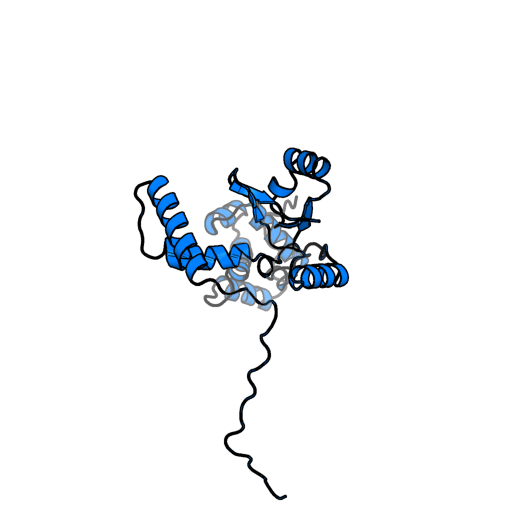 179 SER A C 1
ATOM 1427 O O . SER A 1 179 ? -20.640 -18.840 -0.962 1.00 94.38 179 SER A O 1
ATOM 1429 N N . PHE A 1 180 ? -20.267 -16.960 -2.156 1.00 94.56 180 PHE A N 1
ATOM 1430 C CA . PHE A 1 180 ? -21.391 -16.186 -1.630 1.00 94.56 180 PHE A CA 1
ATOM 1431 C C . PHE A 1 180 ? -22.329 -15.819 -2.776 1.00 94.56 180 PHE A C 1
ATOM 1433 O O . PHE A 1 180 ? -21.854 -15.459 -3.857 1.00 94.56 180 PHE A O 1
ATOM 1440 N N . ALA A 1 181 ? -23.633 -15.914 -2.544 1.00 94.00 181 ALA A N 1
ATOM 1441 C CA . ALA A 1 181 ? -24.658 -15.575 -3.523 1.00 94.00 181 ALA A CA 1
ATOM 1442 C C . ALA A 1 181 ? -24.856 -14.056 -3.652 1.00 94.00 181 ALA A C 1
ATOM 1444 O O . ALA A 1 181 ? -25.092 -13.558 -4.753 1.00 94.00 181 ALA A O 1
ATOM 1445 N N . ASP A 1 182 ? -24.719 -13.315 -2.547 1.00 92.25 182 ASP A N 1
ATOM 1446 C CA . ASP A 1 182 ? -24.982 -11.876 -2.487 1.00 92.25 182 ASP A CA 1
ATOM 1447 C C . ASP A 1 182 ? -24.158 -11.147 -1.402 1.00 92.25 182 ASP A C 1
ATOM 1449 O O . ASP A 1 182 ? -23.299 -11.711 -0.716 1.00 92.25 182 ASP A O 1
ATOM 1453 N N . THR A 1 183 ? -24.389 -9.838 -1.275 1.00 94.94 183 THR A N 1
ATOM 1454 C CA . THR A 1 183 ? -23.709 -8.974 -0.302 1.00 94.94 183 THR A CA 1
ATOM 1455 C C . THR A 1 183 ? -24.132 -9.222 1.143 1.00 94.94 183 THR A C 1
ATOM 1457 O O . THR A 1 183 ? -23.363 -8.902 2.057 1.00 94.94 183 THR A O 1
ATOM 1460 N N . ASP A 1 184 ? -25.322 -9.776 1.366 1.00 95.19 184 ASP A N 1
ATOM 1461 C CA . ASP A 1 184 ? -25.835 -10.054 2.705 1.00 95.19 184 ASP A CA 1
ATOM 1462 C C . ASP A 1 184 ? -25.134 -11.283 3.279 1.00 95.19 184 ASP A C 1
ATOM 1464 O O . ASP A 1 184 ? -24.676 -11.251 4.425 1.00 95.19 184 ASP A O 1
ATOM 1468 N N . GLU A 1 185 ? -24.912 -12.313 2.461 1.00 95.62 185 GLU A N 1
ATOM 1469 C CA . GLU A 1 185 ? -24.095 -13.467 2.832 1.00 95.62 185 GLU A CA 1
ATOM 1470 C C . GLU A 1 185 ? -22.644 -13.069 3.132 1.00 95.62 185 GLU A C 1
ATOM 1472 O O . GLU A 1 185 ? -22.081 -13.493 4.147 1.00 95.62 185 GLU A O 1
ATOM 1477 N N . VAL A 1 186 ? -22.043 -12.190 2.318 1.00 94.88 186 VAL A N 1
ATOM 1478 C CA . VAL A 1 186 ? -20.697 -11.650 2.591 1.00 94.88 186 VAL A CA 1
ATOM 1479 C C . VAL A 1 186 ? -20.669 -10.901 3.927 1.00 94.88 186 VAL A C 1
ATOM 1481 O O . VAL A 1 186 ? -19.741 -11.079 4.724 1.00 94.88 186 VAL A O 1
ATOM 1484 N N . SER A 1 187 ? -21.685 -10.077 4.196 1.00 94.94 187 SER A N 1
ATOM 1485 C CA . SER A 1 187 ? -21.801 -9.311 5.442 1.00 94.94 187 SER A CA 1
ATOM 1486 C C . SER A 1 187 ? -21.964 -10.230 6.653 1.00 94.94 187 SER A C 1
ATOM 1488 O O . SER A 1 187 ? -21.300 -10.033 7.677 1.00 94.94 187 SER A O 1
ATOM 1490 N N . HIS A 1 188 ? -22.787 -11.272 6.526 1.00 95.31 188 HIS A N 1
ATOM 1491 C CA . HIS A 1 188 ? -22.984 -12.281 7.559 1.00 95.31 188 HIS A CA 1
ATOM 1492 C C . HIS A 1 188 ? -21.688 -13.046 7.851 1.00 95.31 188 HIS A C 1
ATOM 1494 O O . HIS A 1 188 ? -21.276 -13.136 9.011 1.00 95.31 188 HIS A O 1
ATOM 1500 N N . ALA A 1 189 ? -21.001 -13.532 6.815 1.00 95.19 189 ALA A N 1
ATOM 1501 C CA . ALA A 1 189 ? -19.736 -14.248 6.947 1.00 95.19 189 ALA A CA 1
ATOM 1502 C C . ALA A 1 189 ? -18.650 -13.374 7.593 1.00 95.19 189 ALA A C 1
ATOM 1504 O O . ALA A 1 189 ? -17.945 -13.817 8.504 1.00 95.19 189 ALA A O 1
ATOM 1505 N N . ALA A 1 190 ? -18.552 -12.102 7.194 1.00 94.19 190 ALA A N 1
ATOM 1506 C CA . ALA A 1 190 ? -17.631 -11.145 7.799 1.00 94.19 190 ALA A CA 1
ATOM 1507 C C . ALA A 1 190 ? -17.933 -10.920 9.292 1.00 94.19 190 ALA A C 1
ATOM 1509 O O . ALA A 1 190 ? -17.014 -10.921 10.120 1.00 94.19 190 ALA A O 1
ATOM 1510 N N . ALA A 1 191 ? -19.208 -10.747 9.653 1.00 94.12 191 ALA A N 1
ATOM 1511 C CA . ALA A 1 191 ? -19.637 -10.550 11.035 1.00 94.12 191 ALA A CA 1
ATOM 1512 C C . ALA A 1 191 ? -19.373 -11.793 11.900 1.00 94.12 191 ALA A C 1
ATOM 1514 O O . ALA A 1 191 ? -18.847 -11.678 13.012 1.00 94.12 191 ALA A O 1
ATOM 1515 N N . ASP A 1 192 ? -19.686 -12.982 11.384 1.00 94.19 192 ASP A N 1
ATOM 1516 C CA . ASP A 1 192 ? -19.449 -14.252 12.067 1.00 94.19 192 ASP A CA 1
ATOM 1517 C C . ASP A 1 192 ? -17.953 -14.531 12.258 1.00 94.19 192 ASP A C 1
ATOM 1519 O O . ASP A 1 192 ? -17.502 -14.779 13.382 1.00 94.19 192 ASP A O 1
ATOM 1523 N N . GLY A 1 193 ? -17.152 -14.375 11.201 1.00 92.50 193 GLY A N 1
ATOM 1524 C CA . GLY A 1 193 ? -15.698 -14.512 11.264 1.00 92.50 193 GLY A CA 1
ATOM 1525 C C . GLY A 1 193 ? -15.062 -13.529 12.248 1.00 92.50 193 GLY A C 1
ATOM 1526 O O . GLY A 1 193 ? -14.207 -13.913 13.051 1.00 92.50 193 GLY A O 1
ATOM 1527 N N . THR A 1 194 ? -15.537 -12.281 12.274 1.00 92.81 194 THR A N 1
ATOM 1528 C CA . THR A 1 194 ? -15.104 -11.277 13.259 1.00 92.81 194 THR A CA 1
ATOM 1529 C C . THR A 1 194 ? -15.435 -11.712 14.687 1.00 92.81 194 THR A C 1
ATOM 1531 O O . THR A 1 194 ? -14.584 -11.616 15.573 1.00 92.81 194 THR A O 1
ATOM 1534 N N . ARG A 1 195 ? -16.645 -12.232 14.932 1.00 91.81 195 ARG A N 1
ATOM 1535 C CA . ARG A 1 195 ? -17.064 -12.718 16.258 1.00 91.81 195 ARG A CA 1
ATOM 1536 C C . ARG A 1 195 ? -16.184 -13.873 16.737 1.00 91.81 195 ARG A C 1
ATOM 1538 O O . ARG A 1 195 ? -15.722 -13.852 17.877 1.00 91.81 195 ARG A O 1
ATOM 1545 N N . ARG A 1 196 ? -15.900 -14.842 15.860 1.00 90.44 196 ARG A N 1
ATOM 1546 C CA . ARG A 1 196 ? -15.022 -15.991 16.150 1.00 90.44 196 ARG A CA 1
ATOM 1547 C C . ARG A 1 196 ? -13.586 -15.560 16.443 1.00 90.44 196 ARG A C 1
ATOM 1549 O O . ARG A 1 196 ? -12.986 -16.055 17.398 1.00 90.44 196 ARG A O 1
ATOM 1556 N N . LEU A 1 197 ? -13.051 -14.623 15.657 1.00 89.69 197 LEU A N 1
ATOM 1557 C CA . LEU A 1 197 ? -11.727 -14.043 15.883 1.00 89.69 197 LEU A CA 1
ATOM 1558 C C . LEU A 1 197 ? -11.659 -13.327 17.235 1.00 89.69 197 LEU A C 1
ATOM 1560 O O . LEU A 1 197 ? -10.740 -13.587 18.008 1.00 89.69 197 LEU A O 1
ATOM 1564 N N . ASN A 1 198 ? -12.652 -12.494 17.558 1.00 88.12 198 ASN A N 1
ATOM 1565 C CA . ASN A 1 198 ? -12.719 -11.773 18.831 1.00 88.12 198 ASN A CA 1
ATOM 1566 C C . ASN A 1 198 ? -12.807 -12.715 20.037 1.00 88.12 198 ASN A C 1
ATOM 1568 O O . ASN A 1 198 ? -12.144 -12.471 21.042 1.00 88.12 198 ASN A O 1
ATOM 1572 N N . ALA A 1 199 ? -13.551 -13.820 19.931 1.00 88.50 199 ALA A N 1
ATOM 1573 C CA . ALA A 1 199 ? -13.664 -14.813 21.002 1.00 88.50 199 ALA A CA 1
ATOM 1574 C C . ALA A 1 199 ? -12.322 -15.482 21.362 1.00 88.50 199 ALA A C 1
ATOM 1576 O O . ALA A 1 199 ? -12.153 -15.977 22.474 1.00 88.50 199 ALA A O 1
ATOM 1577 N N . ARG A 1 200 ? -11.357 -15.500 20.433 1.00 85.94 200 ARG A N 1
ATOM 1578 C CA . ARG A 1 200 ? -10.018 -16.090 20.621 1.00 85.94 200 ARG A CA 1
ATOM 1579 C C . ARG A 1 200 ? -8.907 -15.040 20.648 1.00 85.94 200 ARG A C 1
ATOM 1581 O O . ARG A 1 200 ? -7.729 -15.399 20.726 1.00 85.94 200 ARG A O 1
ATOM 1588 N N . ALA A 1 201 ? -9.262 -13.759 20.545 1.00 81.88 201 ALA A N 1
ATOM 1589 C CA . ALA A 1 201 ? -8.303 -12.681 20.410 1.00 81.88 201 ALA A CA 1
ATOM 1590 C C . ALA A 1 201 ? -7.488 -12.536 21.695 1.00 81.88 201 ALA A C 1
ATOM 1592 O O . ALA A 1 201 ? -8.020 -12.430 22.799 1.00 81.88 201 ALA A O 1
ATOM 1593 N N . LYS A 1 202 ? -6.168 -12.504 21.532 1.00 73.88 202 LYS A N 1
ATOM 1594 C CA . LYS A 1 202 ? -5.233 -12.127 22.590 1.00 73.88 202 LYS A CA 1
ATOM 1595 C C . LYS A 1 202 ? -4.710 -10.727 22.279 1.00 73.88 202 LYS A C 1
ATOM 1597 O O . LYS A 1 202 ? -4.528 -10.428 21.095 1.00 73.88 202 LYS A O 1
ATOM 1602 N N . PRO A 1 203 ? -4.457 -9.878 23.293 1.00 71.75 203 PRO A N 1
ATOM 1603 C CA . PRO A 1 203 ? -3.836 -8.580 23.072 1.00 71.75 203 PRO A CA 1
ATOM 1604 C C . PRO A 1 203 ? -2.577 -8.728 22.215 1.00 71.75 203 PRO A C 1
ATOM 1606 O O . PRO A 1 203 ? -1.705 -9.548 22.514 1.00 71.75 203 PRO A O 1
ATOM 1609 N N . TRP A 1 204 ? -2.505 -7.966 21.125 1.00 68.50 204 TRP A N 1
ATOM 1610 C CA . TRP A 1 204 ? -1.322 -7.950 20.279 1.00 68.50 204 TRP A CA 1
ATOM 1611 C C . TRP A 1 204 ? -0.212 -7.185 20.998 1.00 68.50 204 TRP A C 1
ATOM 1613 O O . TRP A 1 204 ? -0.305 -5.974 21.190 1.00 68.50 204 TRP A O 1
ATOM 1623 N N . VAL A 1 205 ? 0.836 -7.900 21.403 1.00 65.19 205 VAL A N 1
ATOM 1624 C CA . VAL A 1 205 ? 2.025 -7.295 22.004 1.00 65.19 205 VAL A CA 1
ATOM 1625 C C . VAL A 1 205 ? 2.976 -6.903 20.881 1.00 65.19 205 VAL A C 1
ATOM 1627 O O . VAL A 1 205 ? 3.486 -7.759 20.159 1.00 65.19 205 VAL A O 1
ATOM 1630 N N . TRP A 1 206 ? 3.207 -5.602 20.723 1.00 59.75 206 TRP A N 1
ATOM 1631 C CA . TRP A 1 206 ? 4.178 -5.086 19.765 1.00 59.75 206 TRP A CA 1
ATOM 1632 C C . TRP A 1 206 ? 5.614 -5.443 20.168 1.00 59.75 206 TRP A C 1
ATOM 1634 O O . TRP A 1 206 ? 5.996 -5.325 21.329 1.00 59.75 206 TRP A O 1
ATOM 1644 N N . GLY A 1 207 ? 6.426 -5.838 19.183 1.00 61.75 207 GLY A N 1
ATOM 1645 C CA . GLY A 1 207 ? 7.825 -6.229 19.374 1.00 61.75 207 GLY A CA 1
ATOM 1646 C C . GLY A 1 207 ? 8.043 -7.744 19.369 1.00 61.75 207 GLY A C 1
ATOM 1647 O O . GLY A 1 207 ? 7.114 -8.535 19.214 1.00 61.75 207 GLY A O 1
ATOM 1648 N N . ARG A 1 208 ? 9.305 -8.173 19.493 1.00 50.59 208 ARG A N 1
ATOM 1649 C CA . ARG A 1 208 ? 9.604 -9.598 19.684 1.00 50.59 208 ARG A CA 1
ATOM 1650 C C . ARG A 1 208 ? 9.267 -9.952 21.135 1.00 50.59 208 ARG A C 1
ATOM 1652 O O . ARG A 1 208 ? 9.841 -9.318 22.020 1.00 50.59 208 ARG A O 1
ATOM 1659 N N . PRO A 1 209 ? 8.397 -10.945 21.402 1.00 57.25 209 PRO A N 1
ATOM 1660 C CA . PRO A 1 209 ? 8.206 -11.421 22.765 1.00 57.25 209 PRO A CA 1
ATOM 1661 C C . PRO A 1 209 ? 9.562 -11.832 23.343 1.00 57.25 209 PRO A C 1
ATOM 1663 O O . PRO A 1 209 ? 10.421 -12.348 22.615 1.00 57.25 209 PRO A O 1
ATOM 1666 N N . ALA A 1 210 ? 9.767 -11.568 24.637 1.00 64.50 210 ALA A N 1
ATOM 1667 C CA . ALA A 1 210 ? 11.002 -11.929 25.319 1.00 64.50 210 ALA A CA 1
ATOM 1668 C C . ALA A 1 210 ? 11.328 -13.396 25.023 1.00 64.50 210 ALA A C 1
ATOM 1670 O O . ALA A 1 210 ? 10.461 -14.273 25.102 1.00 64.50 210 ALA A O 1
ATOM 1671 N N . ARG A 1 211 ? 12.571 -13.657 24.610 1.00 66.19 211 ARG A N 1
ATOM 1672 C CA . ARG A 1 211 ? 12.972 -15.001 24.200 1.00 66.19 211 ARG A CA 1
ATOM 1673 C C . ARG A 1 211 ? 12.758 -15.928 25.390 1.00 66.19 211 ARG A C 1
ATOM 1675 O O . ARG A 1 211 ? 13.347 -15.697 26.442 1.00 66.19 211 ARG A O 1
ATOM 1682 N N . THR A 1 212 ? 11.932 -16.961 25.227 1.00 74.94 212 THR A N 1
ATOM 1683 C CA . THR A 1 212 ? 11.699 -17.936 26.296 1.00 74.94 212 THR A CA 1
ATOM 1684 C C . THR A 1 212 ? 13.057 -18.453 26.780 1.00 74.94 212 THR A C 1
ATOM 1686 O O . THR A 1 212 ? 13.861 -18.879 25.934 1.00 74.94 212 THR A O 1
ATOM 1689 N N . PRO A 1 213 ? 13.361 -18.394 28.091 1.00 73.25 213 PRO A N 1
ATOM 1690 C CA . PRO A 1 213 ? 14.623 -18.887 28.615 1.00 73.25 213 PRO A CA 1
ATOM 1691 C C . PRO A 1 213 ? 14.794 -20.348 28.206 1.00 73.25 213 PRO A C 1
ATOM 1693 O O . PRO A 1 213 ? 14.050 -21.231 28.635 1.00 73.25 213 PRO A O 1
ATOM 1696 N N . ARG A 1 214 ? 15.757 -20.619 27.323 1.00 75.06 214 ARG A N 1
ATOM 1697 C CA . ARG A 1 214 ? 16.102 -21.994 26.970 1.00 75.06 214 ARG A CA 1
ATOM 1698 C C . ARG A 1 214 ? 16.822 -22.583 28.176 1.00 75.06 214 ARG A C 1
ATOM 1700 O O . ARG A 1 214 ? 17.974 -22.228 28.417 1.00 75.06 214 ARG A O 1
ATOM 1707 N N . LYS A 1 215 ? 16.175 -23.481 28.925 1.00 72.81 215 LYS A N 1
ATOM 1708 C CA . LYS A 1 215 ? 16.889 -24.329 29.890 1.00 72.81 215 LYS A CA 1
ATOM 1709 C C . LYS A 1 215 ? 17.904 -25.156 29.098 1.00 72.81 215 LYS A C 1
ATOM 1711 O O . LYS A 1 215 ? 17.516 -25.981 28.269 1.00 72.81 215 LYS A O 1
ATOM 1716 N N . ARG A 1 216 ? 19.202 -24.895 29.291 1.00 72.38 216 ARG A N 1
ATOM 1717 C CA . ARG A 1 216 ? 20.261 -25.729 28.709 1.00 72.38 216 ARG A CA 1
ATOM 1718 C C . ARG A 1 216 ? 20.101 -27.122 29.311 1.00 72.38 216 ARG A C 1
ATOM 1720 O O . ARG A 1 216 ? 20.232 -27.278 30.517 1.00 72.38 216 ARG A O 1
ATOM 1727 N N . ARG A 1 217 ? 19.761 -28.116 28.486 1.00 68.38 217 ARG A N 1
ATOM 1728 C CA . ARG A 1 217 ? 19.576 -29.499 28.960 1.00 68.38 217 ARG A CA 1
ATOM 1729 C C . ARG A 1 217 ? 20.899 -30.140 29.388 1.00 68.38 217 ARG A C 1
ATOM 1731 O O . ARG A 1 217 ? 20.884 -31.014 30.243 1.00 68.38 217 ARG A O 1
ATOM 1738 N N . ARG A 1 218 ? 22.026 -29.701 28.813 1.00 68.62 218 ARG A N 1
ATOM 1739 C CA . ARG A 1 218 ? 23.387 -30.119 29.172 1.00 68.62 218 ARG A CA 1
ATOM 1740 C C . ARG A 1 218 ? 24.364 -28.963 28.969 1.00 68.62 218 ARG A C 1
ATOM 1742 O O . ARG A 1 218 ? 24.291 -28.265 27.957 1.00 68.62 218 ARG A O 1
ATOM 1749 N N . THR A 1 219 ? 25.264 -28.779 29.927 1.00 67.69 219 THR A N 1
ATOM 1750 C CA . THR A 1 219 ? 26.424 -27.891 29.822 1.00 67.69 219 THR A CA 1
ATOM 1751 C C . THR A 1 219 ? 27.621 -28.772 29.495 1.00 67.69 219 THR A C 1
ATOM 1753 O O . THR A 1 219 ? 28.013 -29.585 30.324 1.00 67.69 219 THR A O 1
ATOM 1756 N N . PHE A 1 220 ? 28.171 -28.655 28.289 1.00 68.00 220 PHE A N 1
ATOM 1757 C CA . PHE A 1 220 ? 29.452 -29.281 27.969 1.00 68.00 220 PHE A CA 1
ATOM 1758 C C . PHE A 1 220 ? 30.554 -28.326 28.419 1.00 68.00 220 PHE A C 1
ATOM 1760 O O . PHE A 1 220 ? 30.644 -27.207 27.914 1.00 68.00 220 PHE A O 1
ATOM 1767 N N . VAL A 1 221 ? 31.334 -28.746 29.410 1.00 67.62 221 VAL A N 1
ATOM 1768 C CA . VAL A 1 221 ? 32.560 -28.060 29.818 1.00 67.62 221 VAL A CA 1
ATOM 1769 C C . VAL A 1 221 ? 33.694 -28.766 29.094 1.00 67.62 221 VAL A C 1
ATOM 1771 O O . VAL A 1 221 ? 34.000 -29.913 29.408 1.00 67.62 221 VAL A O 1
ATOM 1774 N N . TYR A 1 222 ? 34.283 -28.106 28.104 1.00 53.41 222 TYR A N 1
ATOM 1775 C CA . TYR A 1 222 ? 35.550 -28.553 27.541 1.00 53.41 222 TYR A CA 1
ATOM 1776 C C . TYR A 1 222 ? 36.657 -27.930 28.381 1.00 53.41 222 TYR A C 1
ATOM 1778 O O . TYR A 1 222 ? 36.716 -26.708 28.525 1.00 53.41 222 TYR A O 1
ATOM 1786 N N . ARG A 1 223 ? 37.484 -28.780 28.986 1.00 57.09 223 ARG A N 1
ATOM 1787 C CA . ARG A 1 223 ? 38.729 -28.370 29.630 1.00 57.09 223 ARG A CA 1
ATOM 1788 C C . ARG A 1 223 ? 39.782 -28.355 28.522 1.00 57.09 223 ARG A C 1
ATOM 1790 O O . ARG A 1 223 ? 40.031 -29.407 27.938 1.00 57.09 223 ARG A O 1
ATOM 1797 N N . LEU A 1 224 ? 40.266 -27.164 28.179 1.00 55.59 224 LEU A N 1
ATOM 1798 C CA . LEU A 1 224 ? 41.446 -26.982 27.332 1.00 55.59 224 LEU A CA 1
ATOM 1799 C C . LEU A 1 224 ? 42.702 -27.192 28.178 1.00 55.59 224 LEU A C 1
ATOM 1801 O O . LEU A 1 224 ? 42.652 -26.806 29.371 1.00 55.59 224 LEU A O 1
#

Secondary structure (DSSP, 8-state):
-----SPPPPSSHHHHHHHHHHHH-SSS-HHHHHHHHHHHHHHTT--HHHHHHHTTS-HHHHHHHHHHHHHHGGGGGSPPPP-----SS-HHHHHHHHHHHHSPPSSPPEEPTTS-EE-SS-EEEEE-S-GGGG-HHHHHHHHH-TTEEEEEPPTT-GGG-HHHHHHHHHIIIIITT---SSHHHHHHHHHHHHHHHHHT------SPPPPP----S-------

Foldseek 3Di:
DQPDWAADDDPDVVLVVVLVCLLPDPPDDPQLNLLSQLRNVRVVVDTLVRSCVVSVHDSVVSRVSRVQCNPPPSCSSDDDPDPDPPFPDDPVNVVVVLVVVQDDPDFDFDQDPVRDTDGPAAAEAEDEPDVVCVDPVNVVVCVVVVSYHYDYDIDVPCVVVVVVVVVVQLCVQQPPPDDDPDPVSVVVSSVVSVVVCVVVDDPDRPDDPDDDPPPPPDDDDDDD

pLDDT: mean 81.66, std 13.95, range [45.56, 97.06]